Protein AF-A0A960S0L7-F1 (afdb_monomer_lite)

Secondary structure (DSSP, 8-state):
-TT----B--S-TTT-HHHHHHHHTT-TT-B--HHHHHHHHHHHHTTTEEEPP---SEEEEE------SS----SS-TTHHHHHHTT--S-SS--------EEEEE--PPEEEE----HHHHHHHHHHHHHHHHHHHHHSHHHHHHHTTT-HHHHHHHHHHTTTEEEEEEEEEEE----SS-TT---EEEEEEEEEEEE--PPSSP-SS-EEEEEEEEETT-S-TTTHHHHHHHHHHHHHHHHHH-

Structure (mmCIF, N/CA/C/O backbone):
data_AF-A0A960S0L7-F1
#
_entry.id   AF-A0A960S0L7-F1
#
loop_
_atom_site.group_PDB
_atom_site.id
_atom_site.type_symbol
_atom_site.label_atom_id
_atom_site.label_alt_id
_atom_site.label_comp_id
_atom_site.label_asym_id
_atom_site.label_entity_id
_atom_site.label_seq_id
_atom_site.pdbx_PDB_ins_code
_atom_site.Cartn_x
_atom_site.Cartn_y
_atom_site.Cartn_z
_atom_site.occupancy
_atom_site.B_iso_or_equiv
_atom_site.auth_seq_id
_atom_site.auth_comp_id
_atom_site.auth_asym_id
_atom_site.auth_atom_id
_atom_site.pdbx_PDB_model_num
ATOM 1 N N . LEU A 1 1 ? -16.637 4.343 -6.066 1.00 82.38 1 LEU A N 1
ATOM 2 C CA . LEU A 1 1 ? -16.891 5.756 -6.439 1.00 82.38 1 LEU A CA 1
ATOM 3 C C . LEU A 1 1 ? -17.068 5.804 -7.951 1.00 82.38 1 LEU A C 1
ATOM 5 O O . LEU A 1 1 ? -16.548 4.897 -8.597 1.00 82.38 1 LEU A O 1
ATOM 9 N N . PRO A 1 2 ? -17.799 6.775 -8.521 1.00 86.50 2 PRO A N 1
ATOM 10 C CA . PRO A 1 2 ? -17.769 6.956 -9.971 1.00 86.50 2 PRO A CA 1
ATOM 11 C C . PRO A 1 2 ? -16.325 7.250 -10.424 1.00 86.50 2 PRO A C 1
ATOM 13 O O . PRO A 1 2 ? -15.549 7.809 -9.650 1.00 86.50 2 PRO A O 1
ATOM 16 N N . TYR A 1 3 ? -15.977 6.860 -11.653 1.00 91.38 3 TYR A N 1
ATOM 17 C CA . TYR A 1 3 ? -14.661 7.088 -12.281 1.00 91.38 3 TYR A CA 1
ATOM 18 C C . TYR A 1 3 ? -13.462 6.321 -11.690 1.00 91.38 3 TYR A C 1
ATOM 20 O O . TYR A 1 3 ? -12.320 6.760 -11.811 1.00 91.38 3 TYR A O 1
ATOM 28 N N . GLU A 1 4 ? -13.680 5.153 -11.079 1.00 91.75 4 GLU A N 1
ATOM 29 C CA . GLU A 1 4 ? -12.564 4.250 -10.771 1.00 91.75 4 GLU A CA 1
ATOM 30 C C . GLU A 1 4 ? -11.969 3.670 -12.066 1.00 91.75 4 GLU A C 1
ATOM 32 O O . GLU A 1 4 ? -12.672 3.050 -12.862 1.00 91.75 4 GLU A O 1
ATOM 37 N N . ILE A 1 5 ? -10.665 3.874 -12.275 1.00 94.38 5 ILE A N 1
ATOM 38 C CA . ILE A 1 5 ? -9.941 3.351 -13.440 1.00 94.38 5 ILE A CA 1
ATOM 39 C C . ILE A 1 5 ? -9.595 1.871 -13.184 1.00 94.38 5 ILE A C 1
ATOM 41 O O . ILE A 1 5 ? -8.990 1.570 -12.153 1.00 94.38 5 ILE A O 1
ATOM 45 N N . PRO A 1 6 ? -9.909 0.939 -14.106 1.00 93.56 6 PRO A N 1
ATOM 46 C CA . PRO A 1 6 ? -9.676 -0.496 -13.909 1.00 93.56 6 PRO A CA 1
ATOM 47 C C . PRO A 1 6 ? -8.200 -0.921 -14.019 1.00 93.56 6 PRO A C 1
ATOM 49 O O . PRO A 1 6 ? -7.882 -2.079 -13.759 1.00 93.56 6 PRO A O 1
ATOM 52 N N . GLY A 1 7 ? -7.295 -0.009 -14.375 1.00 93.75 7 GLY A N 1
ATOM 53 C CA . GLY A 1 7 ? -5.908 -0.328 -14.711 1.00 93.75 7 GLY A CA 1
ATOM 54 C C . GLY A 1 7 ? -5.770 -0.840 -16.148 1.00 93.75 7 GLY A C 1
ATOM 55 O O . GLY A 1 7 ? -6.693 -0.713 -16.955 1.00 93.75 7 GLY A O 1
ATOM 56 N N . LYS A 1 8 ? -4.605 -1.400 -16.482 1.00 94.94 8 LYS A N 1
ATOM 57 C CA . LYS A 1 8 ? -4.306 -1.968 -17.804 1.00 94.94 8 LYS A CA 1
ATOM 58 C C . LYS A 1 8 ? -3.522 -3.262 -17.639 1.00 94.94 8 LYS A C 1
ATOM 60 O O . LYS A 1 8 ? -2.492 -3.265 -16.972 1.00 94.94 8 LYS A O 1
ATOM 65 N N . LEU A 1 9 ? -4.000 -4.340 -18.256 1.00 94.00 9 LEU A N 1
ATOM 66 C CA . LEU A 1 9 ? -3.242 -5.580 -18.405 1.00 94.00 9 LEU A CA 1
ATOM 67 C C . LEU A 1 9 ? -2.560 -5.596 -19.782 1.00 94.00 9 LEU A C 1
ATOM 69 O O . LEU A 1 9 ? -3.149 -5.102 -20.749 1.00 94.00 9 LEU A O 1
ATOM 73 N N . PRO A 1 10 ? -1.339 -6.139 -19.897 1.00 94.50 10 PRO A N 1
ATOM 74 C CA . PRO A 1 10 ? -0.714 -6.352 -21.196 1.00 94.50 10 PRO A CA 1
ATOM 75 C C . PRO A 1 10 ? -1.488 -7.373 -22.037 1.00 94.50 10 PRO A C 1
ATOM 77 O O . PRO A 1 10 ? -2.048 -8.326 -21.499 1.00 94.50 10 PRO A O 1
ATOM 80 N N . SER A 1 11 ? -1.516 -7.164 -23.353 1.00 94.56 11 SER A N 1
ATOM 81 C CA . SER A 1 11 ? -2.247 -8.014 -24.313 1.00 94.56 11 SER A CA 1
ATOM 82 C C . SER A 1 11 ? -1.333 -8.906 -25.154 1.00 94.56 11 SER A C 1
ATOM 84 O O . SER A 1 11 ? -1.810 -9.795 -25.845 1.00 94.56 11 SER A O 1
ATOM 86 N N . ASP A 1 12 ? -0.022 -8.692 -25.080 1.00 95.00 12 ASP A N 1
ATOM 87 C CA . ASP A 1 12 ? 0.999 -9.332 -25.911 1.00 95.00 12 ASP A CA 1
ATOM 88 C C . ASP A 1 12 ? 1.711 -10.506 -25.214 1.00 95.00 12 ASP A C 1
ATOM 90 O O . ASP A 1 12 ? 2.664 -11.058 -25.764 1.00 95.00 12 ASP A O 1
ATOM 94 N N . LEU A 1 13 ? 1.265 -10.899 -24.013 1.00 93.12 13 LEU A N 1
ATOM 95 C CA . LEU A 1 13 ? 1.976 -11.852 -23.146 1.00 93.12 13 LEU A CA 1
ATOM 96 C C . LEU A 1 13 ? 2.124 -13.253 -23.746 1.00 93.12 13 LEU A C 1
ATOM 98 O O . LEU A 1 13 ? 3.108 -13.926 -23.448 1.00 93.12 13 LEU A O 1
ATOM 102 N N . ASP A 1 14 ? 1.192 -13.672 -24.602 1.00 94.31 14 ASP A N 1
ATOM 103 C CA . ASP A 1 14 ? 1.234 -14.989 -25.250 1.00 94.31 14 ASP A CA 1
ATOM 104 C C . ASP A 1 14 ? 2.338 -15.073 -26.316 1.00 94.31 14 ASP A C 1
ATOM 106 O O . ASP A 1 14 ? 2.903 -16.137 -26.561 1.00 94.31 14 ASP A O 1
ATOM 110 N N . THR A 1 15 ? 2.668 -13.940 -26.941 1.00 95.06 15 THR A N 1
ATOM 111 C CA . THR A 1 15 ? 3.650 -13.850 -28.034 1.00 95.06 15 THR A CA 1
ATOM 112 C C . THR A 1 15 ? 4.995 -13.273 -27.599 1.00 95.06 15 THR A C 1
ATOM 114 O O . THR A 1 15 ? 6.008 -13.515 -28.253 1.00 95.06 15 THR A O 1
ATOM 117 N N . ASN A 1 16 ? 5.021 -12.500 -26.511 1.00 94.94 16 ASN A N 1
ATOM 118 C CA . ASN A 1 16 ? 6.187 -11.758 -26.046 1.00 94.94 16 ASN A CA 1
ATOM 119 C C . ASN A 1 16 ? 6.715 -12.338 -24.718 1.00 94.94 16 ASN A C 1
ATOM 121 O O . ASN A 1 16 ? 6.309 -11.885 -23.641 1.00 94.94 16 ASN A O 1
ATOM 125 N N . PRO A 1 17 ? 7.658 -13.300 -24.757 1.00 93.62 17 PRO A N 1
ATOM 126 C CA . PRO A 1 17 ? 8.206 -13.896 -23.539 1.00 93.62 17 PRO A CA 1
ATOM 127 C C . PRO A 1 17 ? 8.945 -12.867 -22.674 1.00 93.62 17 PRO A C 1
ATOM 129 O O . PRO A 1 17 ? 8.870 -12.920 -21.448 1.00 93.62 17 PRO A O 1
ATOM 132 N N . THR A 1 18 ? 9.606 -11.878 -23.281 1.00 94.19 18 THR A N 1
ATOM 133 C CA . THR A 1 18 ? 10.266 -10.786 -22.547 1.00 94.19 18 THR A CA 1
ATOM 134 C C . THR A 1 18 ? 9.244 -9.943 -21.782 1.00 94.19 18 THR A C 1
ATOM 136 O O . THR A 1 18 ? 9.434 -9.657 -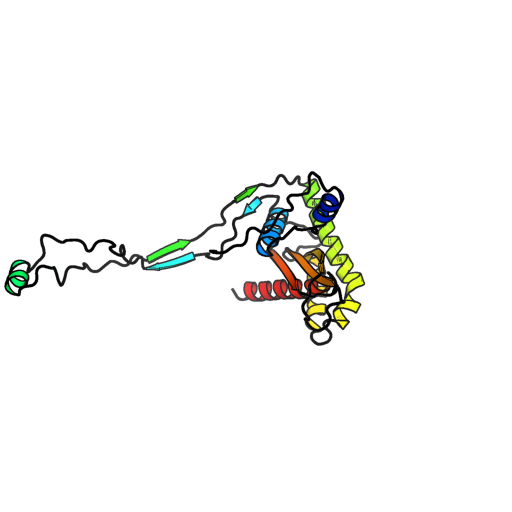20.598 1.00 94.19 18 THR A O 1
ATOM 139 N N . GLY A 1 19 ? 8.123 -9.607 -22.427 1.00 93.62 19 GLY A N 1
ATOM 140 C CA . GLY A 1 19 ? 6.993 -8.908 -21.812 1.00 93.62 19 GLY A CA 1
ATOM 141 C C . GLY A 1 19 ? 6.361 -9.703 -20.669 1.00 93.62 19 GLY A C 1
ATOM 142 O O . GLY A 1 19 ? 6.009 -9.123 -19.640 1.00 93.62 19 GLY A O 1
ATOM 143 N N . LEU A 1 20 ? 6.296 -11.032 -20.786 1.00 94.38 20 LEU A N 1
ATOM 144 C CA . LEU A 1 20 ? 5.840 -11.918 -19.712 1.00 94.38 20 LEU A CA 1
ATOM 145 C C . LEU A 1 20 ? 6.737 -11.824 -18.469 1.00 94.38 20 LEU A C 1
ATOM 147 O O . LEU A 1 20 ? 6.226 -11.623 -17.363 1.00 94.38 20 LEU A O 1
ATOM 151 N N . TYR A 1 21 ? 8.061 -11.899 -18.632 1.00 94.44 21 TYR A N 1
ATOM 152 C CA . TYR A 1 21 ? 8.994 -11.760 -17.507 1.00 94.44 21 TYR A CA 1
ATOM 153 C C . TYR A 1 21 ? 8.942 -10.365 -16.874 1.00 94.44 21 TYR A C 1
ATOM 155 O O . TYR A 1 21 ? 8.932 -10.250 -15.646 1.00 94.44 21 TYR A O 1
ATOM 163 N N . ALA A 1 22 ? 8.843 -9.310 -17.687 1.00 93.69 22 ALA A N 1
ATOM 164 C CA . ALA A 1 22 ? 8.690 -7.942 -17.194 1.00 93.69 22 ALA A CA 1
ATOM 165 C C . ALA A 1 22 ? 7.364 -7.756 -16.431 1.00 93.69 22 ALA A C 1
ATOM 167 O O . ALA A 1 22 ? 7.328 -7.158 -15.356 1.00 93.69 22 ALA A O 1
ATOM 168 N N . THR A 1 23 ? 6.273 -8.344 -16.919 1.00 94.62 23 THR A N 1
ATOM 169 C CA . THR A 1 23 ? 4.964 -8.288 -16.248 1.00 94.62 23 THR A CA 1
ATOM 170 C C . THR A 1 23 ? 4.976 -9.040 -14.918 1.00 94.62 23 THR A C 1
ATOM 172 O O . THR A 1 23 ? 4.391 -8.570 -13.941 1.00 94.62 23 THR A O 1
ATOM 175 N N . ALA A 1 24 ? 5.692 -10.167 -14.828 1.00 93.56 24 ALA A N 1
ATOM 176 C CA . ALA A 1 24 ? 5.811 -10.954 -13.597 1.00 93.56 24 ALA A CA 1
ATOM 177 C C . ALA A 1 24 ? 6.458 -10.179 -12.432 1.00 93.56 24 ALA A C 1
ATOM 179 O O . ALA A 1 24 ? 6.172 -10.464 -11.267 1.00 93.56 24 ALA A O 1
ATOM 180 N N . ILE A 1 25 ? 7.294 -9.178 -12.728 1.00 93.06 25 ILE A N 1
ATOM 181 C CA . ILE A 1 25 ? 7.890 -8.276 -11.728 1.00 93.06 25 ILE A CA 1
ATOM 182 C C . ILE A 1 25 ? 7.099 -6.972 -11.535 1.00 93.06 25 ILE A C 1
ATOM 184 O O . ILE A 1 25 ? 7.516 -6.113 -10.758 1.00 93.06 25 ILE A O 1
ATOM 188 N N . GLY A 1 26 ? 5.949 -6.828 -12.195 1.00 91.31 26 GLY A N 1
ATOM 189 C CA . GLY A 1 26 ? 5.102 -5.640 -12.116 1.00 91.31 26 GLY A CA 1
ATOM 190 C C . GLY A 1 26 ? 5.527 -4.490 -13.036 1.00 91.31 26 GLY A C 1
ATOM 191 O O . GLY A 1 26 ? 5.168 -3.348 -12.761 1.00 91.31 26 GLY A O 1
ATOM 192 N N . GLN A 1 27 ? 6.310 -4.776 -14.080 1.00 91.94 27 GLN A N 1
ATOM 193 C CA . GLN A 1 27 ? 6.672 -3.839 -15.149 1.00 91.94 27 GLN A CA 1
ATOM 194 C C . GLN A 1 27 ? 5.885 -4.163 -16.434 1.00 91.94 27 GLN A C 1
ATOM 196 O O . GLN A 1 27 ? 4.843 -4.818 -16.370 1.00 91.94 27 GLN A O 1
ATOM 201 N N . HIS A 1 28 ? 6.378 -3.717 -17.597 1.00 93.19 28 HIS A N 1
ATOM 202 C CA . HIS A 1 28 ? 5.682 -3.758 -18.892 1.00 93.19 28 HIS A CA 1
ATOM 203 C C . HIS A 1 28 ? 4.471 -2.814 -18.924 1.00 93.19 28 HIS A C 1
ATOM 205 O O . HIS A 1 28 ? 4.370 -1.892 -18.118 1.00 93.19 28 HIS A O 1
ATOM 211 N N . THR A 1 29 ? 3.522 -3.014 -19.839 1.00 92.31 29 THR A N 1
ATOM 212 C CA . THR A 1 29 ? 2.320 -2.168 -19.947 1.00 92.31 29 THR A CA 1
ATOM 213 C C . THR A 1 29 ? 1.291 -2.397 -18.826 1.00 92.31 29 THR A C 1
ATOM 215 O O . THR A 1 29 ? 0.123 -2.035 -18.990 1.00 92.31 29 THR A O 1
ATOM 218 N N . LEU A 1 30 ? 1.690 -3.037 -17.721 1.00 94.19 30 LEU A N 1
ATOM 219 C CA . LEU A 1 30 ? 0.856 -3.280 -16.552 1.00 94.19 30 LEU A CA 1
ATOM 220 C C . LEU A 1 30 ? 0.663 -1.978 -15.766 1.00 94.19 30 LEU A C 1
ATOM 222 O O . LEU A 1 30 ? 1.623 -1.370 -15.301 1.00 94.19 30 LEU A O 1
ATOM 226 N N . ILE A 1 31 ? -0.590 -1.575 -15.568 1.00 93.88 31 ILE A N 1
ATOM 227 C CA . ILE A 1 31 ? -0.951 -0.391 -14.781 1.00 93.88 31 ILE A CA 1
ATOM 228 C C . ILE A 1 31 ? -1.980 -0.801 -13.736 1.00 93.88 31 ILE A C 1
ATOM 230 O O . ILE A 1 31 ? -3.004 -1.397 -14.071 1.00 93.88 31 ILE A O 1
ATOM 234 N N . VAL A 1 32 ? -1.726 -0.441 -12.480 1.00 95.00 32 VAL A N 1
ATOM 235 C CA . VAL A 1 32 ? -2.606 -0.720 -11.337 1.00 95.00 32 VAL A CA 1
ATOM 236 C C . VAL A 1 32 ? -2.841 0.542 -10.518 1.00 95.00 32 VAL A C 1
ATOM 238 O O . VAL A 1 32 ? -1.978 1.418 -10.442 1.00 95.00 32 VAL A O 1
ATOM 241 N N . THR A 1 33 ? -4.005 0.646 -9.879 1.00 95.19 33 THR A N 1
ATOM 242 C CA . THR A 1 33 ? -4.306 1.776 -8.991 1.00 95.19 33 THR A CA 1
ATOM 243 C C . THR A 1 33 ? -3.855 1.493 -7.551 1.00 95.19 33 THR A C 1
ATOM 245 O O . THR A 1 33 ? -3.863 0.339 -7.109 1.00 95.19 33 THR A O 1
ATOM 248 N N . PRO A 1 34 ? -3.521 2.525 -6.750 1.00 95.06 34 PRO A N 1
ATOM 249 C CA . PRO A 1 34 ? -3.226 2.338 -5.327 1.00 95.06 34 PRO A CA 1
ATOM 250 C C . PRO A 1 34 ? -4.352 1.641 -4.554 1.00 95.06 34 PRO A C 1
ATOM 252 O O . PRO A 1 34 ? -4.080 0.854 -3.647 1.00 95.06 34 PRO A O 1
ATOM 255 N N . LEU A 1 35 ? -5.609 1.875 -4.949 1.00 95.38 35 LEU A N 1
ATOM 256 C CA . LEU A 1 35 ? -6.769 1.212 -4.359 1.00 95.38 35 LEU A CA 1
ATOM 257 C C . LEU A 1 35 ? -6.781 -0.292 -4.665 1.00 95.38 35 LEU A C 1
ATOM 259 O O . LEU A 1 35 ? -6.998 -1.092 -3.755 1.00 95.38 35 LEU A O 1
ATOM 263 N N . GLN A 1 36 ? -6.478 -0.695 -5.902 1.00 95.38 36 GLN A N 1
ATOM 264 C CA . GLN A 1 36 ? -6.353 -2.110 -6.274 1.00 95.38 36 GLN A CA 1
ATOM 265 C C . GLN A 1 36 ? -5.240 -2.807 -5.480 1.00 95.38 36 GLN A C 1
ATOM 267 O O . GLN A 1 36 ? -5.458 -3.896 -4.942 1.00 95.38 36 GLN A O 1
ATOM 272 N N . THR A 1 37 ? -4.084 -2.157 -5.320 1.00 95.81 37 THR A N 1
ATOM 273 C CA . THR A 1 37 ? -2.982 -2.667 -4.486 1.00 95.81 37 THR A CA 1
ATOM 274 C C . THR A 1 37 ? -3.400 -2.800 -3.018 1.00 95.81 37 THR A C 1
ATOM 276 O O . THR A 1 37 ? -3.101 -3.805 -2.370 1.00 95.81 37 THR A O 1
ATOM 279 N N . ALA A 1 38 ? -4.149 -1.833 -2.480 1.00 96.44 38 ALA A N 1
ATOM 280 C CA . ALA A 1 38 ? -4.655 -1.896 -1.109 1.00 96.44 38 ALA A CA 1
ATOM 281 C C . ALA A 1 38 ? -5.641 -3.060 -0.915 1.00 96.44 38 ALA A C 1
ATOM 283 O O . ALA A 1 38 ? -5.544 -3.797 0.071 1.00 96.44 38 ALA A O 1
ATOM 284 N N . VAL A 1 39 ? -6.549 -3.282 -1.870 1.00 96.00 39 VAL A N 1
ATOM 285 C CA . VAL A 1 39 ? -7.482 -4.422 -1.866 1.00 96.00 39 VAL A CA 1
ATOM 286 C C . VAL A 1 39 ? -6.726 -5.752 -1.955 1.00 96.00 39 VAL A C 1
ATOM 288 O O . VAL A 1 39 ? -7.048 -6.687 -1.215 1.00 96.00 39 VAL A O 1
ATOM 291 N N . GLN A 1 40 ? -5.680 -5.837 -2.784 1.00 95.25 40 GLN A N 1
ATOM 292 C CA . GLN A 1 40 ? -4.821 -7.020 -2.875 1.00 95.25 40 GLN A CA 1
ATOM 293 C C . GLN A 1 40 ? -4.152 -7.325 -1.527 1.00 95.25 40 GLN A C 1
ATOM 295 O O . GLN A 1 40 ? -4.290 -8.435 -1.010 1.00 95.25 40 GLN A O 1
ATOM 300 N N . LEU A 1 41 ? -3.483 -6.349 -0.910 1.00 96.06 41 LEU A N 1
ATOM 301 C CA . LEU A 1 41 ? -2.815 -6.529 0.386 1.00 96.06 41 LEU A CA 1
ATOM 302 C C . LEU A 1 41 ? -3.799 -6.903 1.501 1.00 96.06 41 LEU A C 1
ATOM 304 O O . LEU A 1 41 ? -3.508 -7.776 2.320 1.00 96.06 41 LEU A O 1
ATOM 308 N N . THR A 1 42 ? -4.989 -6.303 1.486 1.00 95.75 42 THR A N 1
ATOM 309 C CA . THR A 1 42 ? -6.079 -6.612 2.423 1.00 95.75 42 THR A CA 1
ATOM 310 C C . THR A 1 42 ? -6.559 -8.055 2.267 1.00 95.75 42 THR A C 1
ATOM 312 O O . THR A 1 42 ? -6.824 -8.742 3.255 1.00 95.75 42 THR A O 1
ATOM 315 N N . SER A 1 43 ? -6.630 -8.566 1.034 1.00 95.50 43 SER A N 1
ATOM 316 C CA . SER A 1 43 ? -6.984 -9.969 0.805 1.00 95.50 43 SER A CA 1
ATOM 317 C C . SER A 1 43 ? -5.940 -10.923 1.397 1.00 95.50 43 SER A C 1
ATOM 319 O O . SER A 1 43 ? -6.305 -11.932 1.999 1.00 95.50 43 SER A O 1
ATOM 321 N N . ILE A 1 44 ? -4.649 -10.574 1.336 1.00 94.69 44 ILE A N 1
ATOM 322 C CA . ILE A 1 44 ? -3.563 -11.375 1.922 1.00 94.69 44 ILE A CA 1
ATOM 323 C C . ILE A 1 44 ? -3.670 -11.391 3.454 1.00 94.69 44 ILE A C 1
ATOM 325 O O . ILE A 1 44 ? -3.620 -12.468 4.063 1.00 94.69 44 ILE A O 1
ATOM 329 N N . SER A 1 45 ? -3.871 -10.233 4.097 1.00 92.81 45 SER A N 1
ATOM 330 C CA . SER A 1 45 ? -4.016 -10.160 5.561 1.00 92.81 45 SER A CA 1
ATOM 331 C C . SER A 1 45 ? -5.232 -10.954 6.048 1.00 92.81 45 SER A C 1
ATOM 333 O O . SER A 1 45 ? -5.129 -11.736 7.000 1.00 92.81 45 SER A O 1
ATOM 335 N N . ASN A 1 46 ? -6.346 -10.863 5.318 1.00 93.62 46 ASN A N 1
ATOM 336 C CA . ASN A 1 46 ? -7.622 -11.499 5.656 1.00 93.62 46 ASN A CA 1
ATOM 337 C C . ASN A 1 46 ? -7.732 -12.972 5.223 1.00 93.62 46 ASN A C 1
ATOM 339 O O . ASN A 1 46 ? -8.821 -13.547 5.222 1.00 93.62 46 ASN A O 1
ATOM 343 N N . GLY A 1 47 ? -6.615 -13.617 4.867 1.00 92.00 47 GLY A N 1
ATOM 344 C CA . GLY A 1 47 ? -6.594 -15.050 4.549 1.00 92.00 47 GLY A CA 1
ATOM 345 C C . GLY A 1 47 ? -7.284 -15.408 3.232 1.00 92.00 47 GLY A C 1
ATOM 346 O O . GLY A 1 47 ? -7.902 -16.462 3.135 1.00 92.00 47 GLY A O 1
ATOM 347 N N . GLY A 1 48 ? -7.202 -14.521 2.243 1.00 94.38 48 GLY A N 1
ATOM 348 C CA . GLY A 1 48 ? -7.761 -14.689 0.904 1.00 94.38 48 GLY A CA 1
ATOM 349 C C . GLY A 1 48 ? -9.123 -14.023 0.696 1.00 94.38 48 GLY A C 1
ATOM 350 O O . GLY A 1 48 ? -9.584 -13.949 -0.438 1.00 94.38 48 GLY A O 1
ATOM 351 N N . HIS A 1 49 ? -9.776 -13.511 1.741 1.00 95.50 49 HIS A N 1
ATOM 352 C CA . HIS A 1 49 ? -11.078 -12.848 1.611 1.00 95.50 49 HIS A CA 1
ATOM 353 C C . HIS A 1 49 ? -10.920 -11.436 1.038 1.00 95.50 49 HIS A C 1
ATOM 355 O O . HIS A 1 49 ? -10.310 -10.563 1.662 1.00 95.50 49 HIS A O 1
ATOM 361 N N . ARG A 1 50 ? -11.484 -11.206 -0.151 1.00 95.56 50 ARG A N 1
ATOM 362 C CA . ARG A 1 50 ? -11.508 -9.902 -0.813 1.00 95.56 50 ARG A CA 1
ATOM 363 C C . ARG A 1 50 ? -12.783 -9.167 -0.420 1.00 95.56 50 ARG A C 1
ATOM 365 O O . ARG A 1 50 ? -13.881 -9.608 -0.754 1.00 95.56 50 ARG A O 1
ATOM 372 N N . TYR A 1 51 ? -12.627 -8.031 0.243 1.00 94.56 51 TYR A N 1
ATOM 373 C CA . TYR A 1 51 ? -13.734 -7.142 0.588 1.00 94.56 51 TYR A CA 1
ATOM 374 C C . TYR A 1 51 ? -13.876 -6.034 -0.446 1.00 94.56 51 TYR A C 1
ATOM 376 O O . TYR A 1 51 ? -12.889 -5.598 -1.044 1.00 94.56 51 TYR A O 1
ATOM 384 N N . LYS A 1 52 ? -15.107 -5.576 -0.647 1.00 94.12 52 LYS A N 1
ATOM 385 C CA . LYS A 1 52 ? -15.393 -4.406 -1.470 1.00 94.12 52 LYS A CA 1
ATOM 386 C C . LYS A 1 52 ? -15.076 -3.137 -0.669 1.00 94.12 52 LYS A C 1
ATOM 388 O O . LYS A 1 52 ? -15.593 -2.996 0.442 1.00 94.12 52 LYS A O 1
ATOM 393 N N . PRO A 1 53 ? -14.245 -2.220 -1.190 1.00 94.31 53 PRO A N 1
ATOM 394 C CA . PRO A 1 53 ? -13.927 -0.986 -0.486 1.00 94.31 53 PRO A CA 1
ATOM 395 C C . PRO A 1 53 ? -15.176 -0.103 -0.365 1.00 94.31 53 PRO A C 1
ATOM 397 O O . PRO A 1 53 ? -15.885 0.141 -1.342 1.00 94.31 53 PRO A O 1
ATOM 400 N N . GLN A 1 54 ? -15.440 0.379 0.847 1.00 92.88 54 GLN A N 1
ATOM 401 C CA . GLN A 1 54 ? -16.565 1.252 1.177 1.00 92.88 54 GLN A CA 1
ATOM 402 C C . GLN A 1 54 ? -16.048 2.460 1.964 1.00 92.88 54 GLN A C 1
ATOM 404 O O . GLN A 1 54 ? -15.166 2.323 2.807 1.00 92.88 54 GLN A O 1
ATOM 409 N N . ILE A 1 55 ? -16.603 3.641 1.685 1.00 92.62 55 ILE A N 1
ATOM 410 C CA . ILE A 1 55 ? -16.274 4.892 2.395 1.00 92.62 55 ILE A CA 1
ATOM 411 C C . ILE A 1 55 ? -17.359 5.227 3.427 1.00 92.62 55 ILE A C 1
ATOM 413 O O . ILE A 1 55 ? -17.076 5.763 4.494 1.00 92.62 55 ILE A O 1
ATOM 417 N N . ILE A 1 56 ? -18.612 4.891 3.113 1.00 91.62 56 ILE A N 1
ATOM 418 C CA . ILE A 1 56 ? -19.777 5.195 3.942 1.00 91.62 56 ILE A CA 1
ATOM 419 C C . ILE A 1 56 ? -19.927 4.106 5.005 1.00 91.62 56 ILE A C 1
ATOM 421 O O . ILE A 1 56 ? -20.102 2.939 4.667 1.00 91.62 56 ILE A O 1
ATOM 425 N N . SER A 1 57 ? -19.900 4.491 6.282 1.00 89.31 57 SER A N 1
ATOM 426 C CA . SER A 1 57 ? -20.177 3.589 7.411 1.00 89.31 57 SER A CA 1
ATOM 427 C C . SER A 1 57 ? -21.648 3.620 7.831 1.00 89.31 57 SER A C 1
ATOM 429 O O . SER A 1 57 ? -22.244 2.588 8.141 1.00 89.31 57 SER A O 1
ATOM 431 N N . MET A 1 58 ? -22.252 4.807 7.835 1.00 90.69 58 MET A N 1
ATOM 432 C CA . MET A 1 58 ? -23.626 5.025 8.261 1.00 90.69 58 MET A CA 1
ATOM 433 C C . MET A 1 58 ? -24.201 6.248 7.555 1.00 90.69 58 MET A C 1
ATOM 435 O O . MET A 1 58 ? -23.575 7.304 7.528 1.00 90.69 58 MET A O 1
ATOM 439 N N . ILE A 1 59 ? -25.410 6.103 7.023 1.00 88.06 59 ILE A N 1
ATOM 440 C CA . ILE A 1 59 ? -26.250 7.226 6.619 1.00 88.06 59 ILE A CA 1
ATOM 441 C C . ILE A 1 59 ? -27.243 7.428 7.754 1.00 88.06 59 ILE A C 1
ATOM 443 O O . ILE A 1 59 ? -28.031 6.530 8.050 1.00 88.06 59 ILE A O 1
ATOM 447 N N . ALA A 1 60 ? -27.160 8.577 8.411 1.00 88.50 60 ALA A N 1
ATOM 448 C CA . ALA A 1 60 ? -28.137 9.018 9.388 1.00 88.50 60 ALA A CA 1
ATOM 449 C C . ALA A 1 60 ? -28.800 10.274 8.840 1.00 88.50 60 ALA A C 1
ATOM 451 O O . ALA A 1 60 ? -28.124 11.202 8.400 1.00 88.50 60 ALA A O 1
ATOM 452 N N . GLY A 1 61 ? -30.118 10.287 8.844 1.00 82.88 61 GLY A N 1
ATOM 453 C CA . GLY A 1 61 ? -30.875 11.424 8.375 1.00 82.88 61 GLY A CA 1
ATOM 454 C C . GLY A 1 61 ? -32.335 11.260 8.709 1.00 82.88 61 GLY A C 1
ATOM 455 O O . GLY A 1 61 ? -32.752 10.326 9.393 1.00 82.88 61 GLY A O 1
ATOM 456 N N . LYS A 1 62 ? -33.119 12.186 8.198 1.00 78.50 62 LYS A N 1
ATOM 457 C CA . LYS A 1 62 ? -34.560 12.063 8.207 1.00 78.50 62 LYS A CA 1
ATOM 458 C C . LYS A 1 62 ? -34.959 11.467 6.875 1.00 78.50 62 LYS A C 1
ATOM 460 O O . LYS A 1 62 ? -34.456 11.900 5.838 1.00 78.50 62 LYS A O 1
ATOM 465 N N . LYS A 1 63 ? -35.818 10.456 6.893 1.00 65.56 63 LYS A N 1
ATOM 466 C CA . LYS A 1 63 ? -36.479 10.025 5.672 1.00 65.56 63 LYS A CA 1
ATOM 467 C C . LYS A 1 63 ? -37.391 11.185 5.289 1.00 65.56 63 LYS A C 1
ATOM 469 O O . LYS A 1 63 ? -38.452 11.351 5.885 1.00 65.56 63 LYS A O 1
ATOM 474 N N . SER A 1 64 ? -36.961 12.025 4.348 1.00 55.41 64 SER A N 1
ATOM 475 C CA . SER A 1 64 ? -37.941 12.783 3.587 1.00 55.41 64 SER A CA 1
ATOM 476 C C . SER A 1 64 ? -38.913 11.739 3.045 1.00 55.41 64 SER A C 1
ATOM 478 O O . SER A 1 64 ? -38.488 10.684 2.554 1.00 55.41 64 SER A O 1
ATOM 480 N N . GLY A 1 65 ? -40.219 11.978 3.201 1.00 55.00 65 GLY A N 1
ATOM 481 C CA . GLY A 1 65 ? -41.214 11.220 2.444 1.00 55.00 65 GLY A CA 1
ATOM 482 C C . GLY A 1 65 ? -40.789 11.159 0.971 1.00 55.00 65 GLY A C 1
ATOM 483 O O . GLY A 1 65 ? -39.952 11.976 0.569 1.00 55.00 65 GLY A O 1
ATOM 484 N N . PRO A 1 66 ? -41.288 10.185 0.185 1.00 52.41 66 PRO A N 1
ATOM 485 C CA . PRO A 1 66 ? -40.904 10.064 -1.219 1.00 52.41 66 PRO A CA 1
ATOM 486 C C . PRO A 1 66 ? -40.865 11.465 -1.827 1.00 52.41 66 PRO A C 1
ATOM 488 O O . PRO A 1 66 ? -41.836 12.211 -1.693 1.00 52.41 66 PRO A O 1
ATOM 491 N N . LEU A 1 67 ? -39.707 11.864 -2.374 1.00 48.78 67 LEU A N 1
ATOM 492 C CA . LEU A 1 67 ? -39.680 12.976 -3.313 1.00 48.78 67 LEU A CA 1
ATOM 493 C C . LEU A 1 67 ? -40.688 12.536 -4.359 1.00 48.78 67 LEU A C 1
ATOM 495 O O . LEU A 1 67 ? -40.435 11.569 -5.071 1.00 48.78 67 LEU A O 1
ATOM 499 N N . TYR A 1 68 ? -41.888 13.101 -4.283 1.00 48.44 68 TYR A N 1
ATOM 500 C CA . TYR A 1 68 ? -42.980 12.762 -5.163 1.00 48.44 68 TYR A CA 1
ATOM 501 C C . TYR A 1 68 ? -42.471 13.106 -6.565 1.00 48.44 68 TYR A C 1
ATOM 503 O O . TYR A 1 68 ? -42.473 14.270 -6.951 1.00 48.44 68 TYR A O 1
ATOM 511 N N . GLU A 1 69 ? -41.960 12.110 -7.295 1.00 46.38 69 GLU A N 1
ATOM 512 C CA . GLU A 1 69 ? -41.723 12.230 -8.738 1.00 46.38 69 GLU A CA 1
ATOM 513 C C . GLU A 1 69 ? -43.056 12.525 -9.449 1.00 46.38 69 GLU A C 1
ATOM 515 O O . GLU A 1 69 ? -43.072 13.131 -10.514 1.00 46.38 69 GLU A O 1
ATOM 520 N N . GLU A 1 70 ? -44.180 12.214 -8.794 1.00 50.56 70 GLU A N 1
ATOM 521 C CA . GLU A 1 70 ? -45.534 12.563 -9.201 1.00 50.56 70 GLU A CA 1
ATOM 522 C C . GLU A 1 70 ? -46.229 13.352 -8.088 1.00 50.56 70 GLU A C 1
ATOM 524 O O . GLU A 1 70 ? -46.464 12.820 -7.007 1.00 50.56 70 GLU A O 1
ATOM 529 N N . ILE A 1 71 ? -46.589 14.617 -8.328 1.00 54.97 71 ILE A N 1
ATOM 530 C CA . ILE A 1 71 ? -47.478 15.362 -7.422 1.00 54.97 71 ILE A CA 1
ATOM 531 C C . ILE A 1 71 ? -48.755 14.520 -7.262 1.00 54.97 71 ILE A C 1
ATOM 533 O O . ILE A 1 71 ? -49.412 14.259 -8.273 1.00 54.97 71 ILE A O 1
ATOM 537 N N . PRO A 1 72 ? -49.134 14.081 -6.045 1.00 55.34 72 PRO A N 1
ATOM 538 C CA . PRO A 1 72 ? -50.339 13.289 -5.878 1.00 55.34 72 PRO A CA 1
ATOM 539 C C . PRO A 1 72 ? -51.519 14.151 -6.321 1.00 55.34 72 PRO A C 1
ATOM 541 O O . PRO A 1 72 ? -51.807 15.190 -5.723 1.00 55.34 72 PRO A O 1
ATOM 544 N N . THR A 1 73 ? -52.194 13.738 -7.392 1.00 56.97 73 THR A N 1
ATOM 545 C CA . THR A 1 73 ? -53.439 14.357 -7.843 1.00 56.97 73 THR A CA 1
ATOM 546 C C . THR A 1 73 ? -54.525 13.993 -6.841 1.00 56.97 73 THR A C 1
ATOM 548 O O . THR A 1 73 ? -55.280 13.037 -7.000 1.00 56.97 73 THR A O 1
ATOM 551 N N . LEU A 1 74 ? -54.579 14.743 -5.742 1.00 59.28 74 LEU A N 1
ATOM 552 C CA . LEU A 1 74 ? -55.666 14.651 -4.780 1.00 59.28 74 LEU A CA 1
ATOM 553 C C . LEU A 1 74 ? -56.935 15.135 -5.479 1.00 59.28 74 LEU A C 1
ATOM 555 O O . LEU A 1 74 ? -57.203 16.327 -5.586 1.00 59.28 74 LEU A O 1
ATOM 559 N N . THR A 1 75 ? -57.711 14.187 -5.997 1.00 60.34 75 THR A N 1
ATOM 560 C CA . THR A 1 75 ? -58.959 14.451 -6.724 1.00 60.34 75 THR A CA 1
ATOM 561 C C . THR A 1 75 ? -60.057 15.003 -5.815 1.00 60.34 75 THR A C 1
ATOM 563 O O . THR A 1 75 ? -61.011 15.617 -6.306 1.00 60.34 75 THR A O 1
ATOM 566 N N . ASN A 1 76 ? -59.915 14.829 -4.497 1.00 63.62 76 ASN A N 1
ATOM 567 C CA . ASN A 1 76 ? -60.865 15.286 -3.496 1.00 63.62 76 ASN A CA 1
ATOM 568 C C . ASN A 1 76 ? -60.126 15.874 -2.281 1.00 63.62 76 ASN A C 1
ATOM 570 O O . ASN A 1 76 ? -59.442 15.150 -1.558 1.00 63.62 76 ASN A O 1
ATOM 574 N N . TYR A 1 77 ? -60.238 17.188 -2.077 1.00 69.12 77 TYR A N 1
ATOM 575 C CA . TYR A 1 77 ? -59.615 17.910 -0.966 1.00 69.12 77 TYR A CA 1
ATOM 576 C C . TYR A 1 77 ? -60.545 19.002 -0.428 1.00 69.12 77 TYR A C 1
ATOM 578 O O . TYR A 1 77 ? -61.433 19.496 -1.127 1.00 69.12 77 TYR A O 1
ATOM 586 N N . SER A 1 78 ? -60.343 19.368 0.839 1.00 62.41 78 SER A N 1
ATOM 587 C CA . SER A 1 78 ? -61.145 20.391 1.514 1.00 62.41 78 SER A CA 1
ATOM 588 C C . SER A 1 78 ? -60.931 21.745 0.830 1.00 62.41 78 SER A C 1
ATOM 590 O O . SER A 1 78 ? -59.783 22.151 0.683 1.00 62.41 78 SER A O 1
ATOM 592 N N . LEU A 1 79 ? -62.014 22.426 0.425 1.00 70.75 79 LEU A N 1
ATOM 593 C CA . LEU A 1 79 ? -62.035 23.691 -0.349 1.00 70.75 79 LEU A CA 1
ATOM 594 C C . LEU A 1 79 ? -61.896 23.573 -1.880 1.00 70.75 79 LEU A C 1
ATOM 596 O O . LEU A 1 79 ? -61.643 24.579 -2.543 1.00 70.75 79 LEU A O 1
ATOM 600 N N . LYS A 1 80 ? -62.136 22.397 -2.473 1.00 72.75 80 LYS A N 1
ATOM 601 C CA . LYS A 1 80 ? -62.135 22.226 -3.939 1.00 72.75 80 LYS A CA 1
ATOM 602 C C . LYS A 1 80 ? -63.034 23.233 -4.673 1.00 72.75 80 LYS A C 1
ATOM 604 O O . LYS A 1 80 ? -62.588 23.858 -5.628 1.00 72.75 80 LYS A O 1
ATOM 609 N N . GLU A 1 81 ? -64.266 23.432 -4.203 1.00 74.56 81 GLU A N 1
ATOM 610 C CA . GLU A 1 81 ? -65.209 24.388 -4.809 1.00 74.56 81 GLU A CA 1
ATOM 611 C C . GLU A 1 81 ? -64.738 25.842 -4.681 1.00 74.56 81 GLU A C 1
ATOM 613 O O . GLU A 1 81 ? -64.809 26.600 -5.645 1.00 74.56 81 GLU A O 1
ATOM 618 N N . GLY A 1 82 ? -64.200 26.227 -3.519 1.00 77.44 82 GLY A N 1
ATOM 619 C CA . GLY A 1 82 ? -63.682 27.580 -3.302 1.00 77.44 82 GLY A CA 1
ATOM 620 C C . GLY A 1 82 ? -62.452 27.889 -4.159 1.00 77.44 82 GLY A C 1
ATOM 621 O O . GLY A 1 82 ? -62.318 28.999 -4.676 1.00 77.44 82 GLY A O 1
ATOM 622 N N . HIS A 1 83 ? -61.572 26.905 -4.359 1.00 79.88 83 HIS A N 1
ATOM 623 C CA . HIS A 1 83 ? -60.418 27.048 -5.249 1.00 79.88 83 HIS A CA 1
ATOM 624 C C . HIS A 1 83 ? -60.860 27.148 -6.712 1.00 79.88 83 HIS A C 1
ATOM 626 O O . HIS A 1 83 ? -60.417 28.059 -7.408 1.00 79.88 83 HIS A O 1
ATOM 632 N N . TYR A 1 84 ? -61.799 26.301 -7.142 1.00 78.38 84 TYR A N 1
ATOM 633 C CA . TYR A 1 84 ? -62.345 26.333 -8.498 1.00 78.38 84 TYR A CA 1
ATOM 634 C C . TYR A 1 84 ? -62.981 27.689 -8.837 1.00 78.38 84 TYR A C 1
ATOM 636 O O . TYR A 1 84 ? -62.664 28.288 -9.861 1.00 78.38 84 TYR A O 1
ATOM 644 N N . LEU A 1 85 ? -63.806 28.235 -7.934 1.00 82.94 85 LEU A N 1
ATOM 645 C CA . LEU A 1 85 ? -64.410 29.566 -8.098 1.00 82.94 85 LEU A CA 1
ATOM 646 C C . LEU A 1 85 ? -63.373 30.697 -8.165 1.00 82.94 85 LEU A C 1
ATOM 648 O O . LEU A 1 85 ? -63.633 31.736 -8.765 1.00 82.94 85 LEU A O 1
ATOM 652 N N . SER A 1 86 ? -62.197 30.489 -7.573 1.00 80.00 86 SER A N 1
ATOM 653 C CA . SER A 1 86 ? -61.073 31.431 -7.615 1.00 80.00 86 SER A CA 1
ATOM 654 C C . SER A 1 86 ? -60.163 31.227 -8.838 1.00 80.00 86 SER A C 1
ATOM 656 O O . SER A 1 86 ? -59.142 31.903 -8.950 1.00 80.00 86 SER A O 1
ATOM 658 N N . GLY A 1 87 ? -60.501 30.300 -9.745 1.00 79.06 87 GLY A N 1
ATOM 659 C CA . GLY A 1 87 ? -59.706 29.962 -10.932 1.00 79.06 87 GLY A CA 1
ATOM 660 C C . GLY A 1 87 ? -58.493 29.066 -10.653 1.00 79.06 87 GLY A C 1
ATOM 661 O O . GLY A 1 87 ? -57.556 29.037 -11.447 1.00 79.06 87 GLY A O 1
ATOM 662 N N . LEU A 1 88 ? -58.474 28.367 -9.515 1.00 76.38 88 LEU A N 1
ATOM 663 C CA . LEU A 1 88 ? -57.385 27.486 -9.094 1.00 76.38 88 LEU A CA 1
ATOM 664 C C . LEU A 1 88 ? -57.821 26.018 -9.197 1.00 76.38 88 LEU A C 1
ATOM 666 O O . LEU A 1 88 ? -58.558 25.517 -8.350 1.00 76.38 88 LEU A O 1
ATOM 670 N N . ASP A 1 89 ? -57.302 25.309 -10.201 1.00 70.25 89 ASP A N 1
ATOM 671 C CA . ASP A 1 89 ? -57.626 23.895 -10.471 1.00 70.25 89 ASP A CA 1
ATOM 672 C C . ASP A 1 89 ? -56.725 22.888 -9.731 1.00 70.25 89 ASP A C 1
ATOM 674 O O . ASP A 1 89 ? -56.686 21.700 -10.058 1.00 70.25 89 ASP A O 1
ATOM 678 N N . PHE A 1 90 ? -55.978 23.342 -8.723 1.00 66.44 90 PHE A N 1
ATOM 679 C CA . PHE A 1 90 ? -55.058 22.498 -7.967 1.00 66.44 90 PHE A CA 1
ATOM 680 C C . PHE A 1 90 ? -55.154 22.731 -6.449 1.00 66.44 90 PHE A C 1
ATOM 682 O O . PHE A 1 90 ? -55.461 23.834 -5.980 1.00 66.44 90 PHE A O 1
ATOM 689 N N . PRO A 1 91 ? -54.877 21.694 -5.638 1.00 64.75 91 PRO A N 1
ATOM 690 C CA . PRO A 1 91 ? -54.824 21.833 -4.190 1.00 64.75 91 PRO A CA 1
ATOM 691 C C . PRO A 1 91 ? -53.597 22.647 -3.759 1.00 64.75 91 PRO A C 1
ATOM 693 O O . PRO A 1 91 ? -52.467 22.177 -3.851 1.00 64.75 91 PRO A O 1
ATOM 696 N N . LEU A 1 92 ? -53.813 23.853 -3.227 1.00 63.41 92 LEU A N 1
ATOM 697 C CA . LEU A 1 92 ? -52.744 24.687 -2.652 1.00 63.41 92 LEU A CA 1
ATOM 698 C C . LEU A 1 92 ? -52.239 24.190 -1.286 1.00 63.41 92 LEU A C 1
ATOM 700 O O . LEU A 1 92 ? -51.115 24.504 -0.903 1.00 63.41 92 LEU A O 1
ATOM 704 N N . VAL A 1 93 ? -53.042 23.420 -0.540 1.00 60.84 93 VAL A N 1
ATOM 705 C CA . VAL A 1 93 ? -52.728 22.997 0.838 1.00 60.84 93 VAL A CA 1
ATOM 706 C C . VAL A 1 93 ? -53.129 21.536 1.042 1.00 60.84 93 VAL A C 1
ATOM 708 O O . VAL A 1 93 ? -54.223 21.236 1.507 1.00 60.84 93 VAL A O 1
ATOM 711 N N . CYS A 1 94 ? -52.243 20.610 0.668 1.00 52.62 94 CYS A N 1
ATOM 712 C CA . CYS A 1 94 ? -52.523 19.172 0.746 1.00 52.62 94 CYS A CA 1
ATOM 713 C C . CYS A 1 94 ? -51.367 18.303 1.256 1.00 52.62 94 CYS A C 1
ATOM 715 O O . CYS A 1 94 ? -51.427 17.081 1.139 1.00 52.62 94 CYS A O 1
ATOM 717 N N . LEU A 1 95 ? -50.321 18.881 1.845 1.00 57.59 95 LEU A N 1
ATOM 718 C CA . LEU A 1 95 ? -49.283 18.064 2.467 1.00 57.59 95 LEU A CA 1
ATOM 719 C C . LEU A 1 95 ? -49.708 17.741 3.910 1.00 57.59 95 LEU A C 1
ATOM 721 O O . LEU A 1 95 ? -49.751 18.659 4.732 1.00 57.59 95 LEU A O 1
ATOM 725 N N . PRO A 1 96 ? -50.032 16.477 4.260 1.00 56.47 96 PRO A N 1
ATOM 726 C CA . PRO A 1 96 ? -50.093 16.100 5.668 1.00 56.47 96 PRO A CA 1
ATOM 727 C C . PRO A 1 96 ? -48.734 16.408 6.318 1.00 56.47 96 PRO A C 1
ATOM 729 O O . PRO A 1 96 ? -47.719 16.396 5.613 1.00 56.47 96 PRO A O 1
ATOM 732 N N . PRO A 1 97 ? -48.668 16.668 7.640 1.00 54.31 97 PRO A N 1
ATOM 733 C CA . PRO A 1 97 ? -47.390 16.791 8.330 1.00 54.31 97 PRO A CA 1
ATOM 734 C C . PRO A 1 97 ? -46.605 15.507 8.071 1.00 54.31 97 PRO A C 1
ATOM 736 O O . PRO A 1 97 ? -46.958 14.433 8.563 1.00 54.31 97 PRO A O 1
ATOM 739 N N . CYS A 1 98 ? -45.587 15.605 7.218 1.00 53.41 98 CYS A N 1
ATOM 740 C CA . CYS A 1 98 ? -44.778 14.466 6.839 1.00 53.41 98 CYS A CA 1
ATOM 741 C C . CYS A 1 98 ? -44.049 14.042 8.113 1.00 53.41 98 CYS A C 1
ATOM 743 O O . CYS A 1 98 ? -43.193 14.773 8.612 1.00 53.41 98 CYS A O 1
ATOM 745 N N . LYS A 1 99 ? -44.458 12.918 8.712 1.00 57.47 99 LYS A N 1
ATOM 746 C CA . LYS A 1 99 ? -43.747 12.353 9.858 1.00 57.47 99 LYS A CA 1
ATOM 747 C C . LYS A 1 99 ? -42.383 11.918 9.346 1.00 57.47 99 LYS A C 1
ATOM 749 O O . LYS A 1 99 ? -42.242 10.874 8.719 1.00 57.47 99 LYS A O 1
ATOM 754 N N . GLU A 1 100 ? -41.400 12.774 9.572 1.00 63.22 100 GLU A N 1
ATOM 755 C CA . GLU A 1 100 ? -40.011 12.514 9.244 1.00 63.22 100 GLU A CA 1
ATOM 756 C C . GLU A 1 100 ? -39.495 11.402 10.161 1.00 63.22 100 GLU A C 1
ATOM 758 O O . GLU A 1 100 ? -39.063 11.647 11.289 1.00 63.22 100 GLU A O 1
ATOM 763 N N . GLU A 1 101 ? -39.572 10.156 9.702 1.00 72.62 101 GLU A N 1
ATOM 764 C CA . GLU A 1 101 ? -38.985 9.043 10.437 1.00 72.62 101 GLU A CA 1
ATOM 765 C C . GLU A 1 101 ? -37.452 9.144 10.388 1.00 72.62 101 GLU A C 1
ATOM 767 O O . GLU A 1 101 ? -36.875 9.384 9.318 1.00 72.62 101 GLU A O 1
ATOM 772 N N . PRO A 1 102 ? -36.754 8.960 11.522 1.00 77.75 102 PRO A N 1
ATOM 773 C CA . PRO A 1 102 ? -35.301 8.907 11.520 1.00 77.75 102 PRO A CA 1
ATOM 774 C C . PRO A 1 102 ? -34.831 7.680 10.724 1.00 77.75 102 PRO A C 1
ATOM 776 O O . PRO A 1 102 ? -35.085 6.536 11.098 1.00 77.75 102 PRO A O 1
ATOM 779 N N . LEU A 1 103 ? -34.116 7.914 9.622 1.00 82.31 103 LEU A N 1
ATOM 780 C CA . LEU A 1 103 ? -33.484 6.880 8.811 1.00 82.31 103 LEU A CA 1
ATOM 781 C C . LEU A 1 103 ? -32.036 6.705 9.260 1.00 82.31 103 LEU A C 1
ATOM 783 O O . LEU A 1 103 ? -31.194 7.575 9.037 1.00 82.31 103 LEU A O 1
ATOM 787 N N . VAL A 1 104 ? -31.729 5.546 9.840 1.00 86.12 104 VAL A N 1
ATOM 788 C CA . VAL A 1 104 ? -30.353 5.138 10.141 1.00 86.12 104 VAL A CA 1
ATOM 789 C C . VAL A 1 104 ? -30.037 3.869 9.363 1.00 86.12 104 VAL A C 1
ATOM 791 O O . VAL A 1 104 ? -30.472 2.777 9.722 1.00 86.12 104 VAL A O 1
ATOM 794 N N . LYS A 1 105 ? -29.254 4.000 8.291 1.00 86.44 105 LYS A N 1
ATOM 795 C CA . LYS A 1 105 ? -28.772 2.874 7.486 1.00 86.44 105 LYS A CA 1
ATOM 796 C C . LYS A 1 105 ? -27.286 2.660 7.748 1.00 86.44 105 LYS A C 1
ATOM 798 O O . LYS A 1 105 ? -26.451 3.450 7.309 1.00 86.44 105 LYS A O 1
ATOM 803 N N . LYS A 1 106 ? -26.956 1.590 8.472 1.00 90.25 106 LYS A N 1
ATOM 804 C CA . LYS A 1 106 ? -25.570 1.147 8.689 1.00 90.25 106 LYS A CA 1
ATOM 805 C C . LYS A 1 106 ? -25.120 0.258 7.534 1.00 90.25 106 LYS A C 1
ATOM 807 O O . LYS A 1 106 ? -25.885 -0.585 7.069 1.00 90.25 106 LYS A O 1
ATOM 812 N N . TYR A 1 107 ? -23.882 0.439 7.098 1.00 91.88 107 TYR A N 1
ATOM 813 C CA . TYR A 1 107 ? -23.252 -0.369 6.061 1.00 91.88 107 TYR A CA 1
ATOM 814 C C . TYR A 1 107 ? -22.257 -1.330 6.707 1.00 91.88 107 TYR A C 1
ATOM 816 O O . TYR A 1 107 ? -21.483 -0.943 7.583 1.00 91.88 107 TYR A O 1
ATOM 824 N N . SER A 1 108 ? -22.314 -2.596 6.301 1.00 92.12 108 SER A N 1
ATOM 825 C CA . SER A 1 108 ? -21.387 -3.636 6.744 1.00 92.12 108 SER A CA 1
ATOM 826 C C . SER A 1 108 ? -20.431 -4.024 5.608 1.00 92.12 108 SER A C 1
ATOM 828 O O . SER A 1 108 ? -20.777 -3.847 4.433 1.00 92.12 108 SER A O 1
ATOM 830 N N . PRO A 1 109 ? -19.233 -4.548 5.935 1.00 93.56 109 PRO A N 1
ATOM 831 C CA . PRO A 1 109 ? -18.272 -4.982 4.930 1.00 93.56 109 PRO A CA 1
ATOM 832 C C . PRO A 1 109 ? -18.865 -6.046 4.000 1.00 93.56 109 PRO A C 1
ATOM 834 O O . PRO A 1 109 ? -19.313 -7.100 4.446 1.00 93.56 109 PRO A O 1
ATOM 837 N N . GLU A 1 110 ? -18.827 -5.781 2.696 1.00 94.19 110 GLU A N 1
ATOM 838 C CA . GLU A 1 110 ? -19.340 -6.686 1.664 1.00 94.19 110 GLU A CA 1
ATOM 839 C C . GLU A 1 110 ? -18.203 -7.574 1.132 1.00 94.19 110 GLU A C 1
ATOM 841 O O . GLU A 1 110 ? -17.144 -7.077 0.728 1.00 94.19 110 GLU A O 1
ATOM 846 N N . LEU A 1 111 ? -18.406 -8.895 1.124 1.00 94.88 111 LEU A N 1
ATOM 847 C CA . LEU A 1 111 ? -17.442 -9.843 0.565 1.00 94.88 111 LEU A CA 1
ATOM 848 C C . LEU A 1 111 ? -17.588 -9.889 -0.964 1.00 94.88 111 LEU A C 1
ATOM 850 O O . LEU A 1 111 ? -18.631 -10.261 -1.484 1.00 94.88 111 LEU A O 1
ATOM 854 N N . SER A 1 112 ? -16.521 -9.543 -1.683 1.00 92.69 112 SER A N 1
ATOM 855 C CA . SER A 1 112 ? -16.472 -9.548 -3.153 1.00 92.69 112 SER A CA 1
ATOM 856 C C . SER A 1 112 ? -15.963 -10.875 -3.728 1.00 92.69 112 SER A C 1
ATOM 858 O O . SER A 1 112 ? -16.190 -11.170 -4.900 1.00 92.69 112 SER A O 1
ATOM 860 N N . GLY A 1 113 ? -15.224 -11.666 -2.948 1.00 94.19 113 GLY A N 1
ATOM 861 C CA . GLY A 1 113 ? -14.719 -12.963 -3.394 1.00 94.19 113 GLY A CA 1
ATOM 862 C C . GLY A 1 113 ? -13.673 -13.559 -2.458 1.00 94.19 113 GLY A C 1
ATOM 863 O O . GLY A 1 113 ? -13.306 -12.961 -1.444 1.00 94.19 113 GLY A O 1
ATOM 864 N N . LYS A 1 114 ? -13.173 -14.744 -2.814 1.00 95.44 114 LYS A N 1
ATOM 865 C CA . LYS A 1 114 ? -12.143 -15.457 -2.056 1.00 95.44 114 LYS A CA 1
ATOM 866 C C . LYS A 1 114 ? -11.050 -15.969 -2.985 1.00 95.44 114 LYS A C 1
ATOM 868 O O . LYS A 1 114 ? -11.331 -16.651 -3.963 1.00 95.44 114 LYS A O 1
ATOM 873 N N . ILE A 1 115 ? -9.809 -15.644 -2.653 1.00 94.38 115 ILE A N 1
ATOM 874 C CA . ILE A 1 115 ? -8.608 -16.150 -3.310 1.00 94.38 115 ILE A CA 1
ATOM 875 C C . ILE A 1 115 ? -8.141 -17.382 -2.524 1.00 94.38 115 ILE A C 1
ATOM 877 O O . ILE A 1 115 ? -8.039 -17.303 -1.293 1.00 94.38 115 ILE A O 1
ATOM 881 N N . PRO A 1 116 ? -7.862 -18.520 -3.182 1.00 95.50 116 PRO A N 1
ATOM 882 C CA . PRO A 1 116 ? -7.297 -19.678 -2.506 1.00 95.50 116 PRO A CA 1
ATOM 883 C C . PRO A 1 116 ? -5.910 -19.321 -1.965 1.00 95.50 116 PRO A C 1
ATOM 885 O O . PRO A 1 116 ? -4.973 -19.078 -2.720 1.00 95.50 116 PRO A O 1
ATOM 888 N N . LEU A 1 117 ? -5.784 -19.272 -0.638 1.00 95.12 117 LEU A N 1
ATOM 889 C CA . LEU A 1 117 ? -4.534 -18.936 0.034 1.00 95.12 117 LEU A CA 1
ATOM 890 C C . LEU A 1 117 ? -4.255 -19.948 1.153 1.00 95.12 117 LEU A C 1
ATOM 892 O O . LEU A 1 117 ? -4.708 -19.752 2.286 1.00 95.12 117 LEU A O 1
ATOM 896 N N . PRO A 1 118 ? -3.525 -21.040 0.857 1.00 96.00 118 PRO A N 1
ATOM 897 C CA . PRO A 1 118 ? -3.168 -22.034 1.859 1.00 96.00 118 PRO A CA 1
ATOM 898 C C . PRO A 1 118 ? -2.421 -21.396 3.045 1.00 96.00 118 PRO A C 1
ATOM 900 O O . PRO A 1 118 ? -1.581 -20.513 2.830 1.00 96.00 118 PRO A O 1
ATOM 903 N N . PRO A 1 119 ? -2.648 -21.852 4.293 1.00 92.88 119 PRO A N 1
ATOM 904 C CA . PRO A 1 119 ? -2.003 -21.278 5.477 1.00 92.88 119 PRO A CA 1
ATOM 905 C C . PRO A 1 119 ? -0.471 -21.248 5.395 1.00 92.88 119 PRO A C 1
ATOM 907 O O . PRO A 1 119 ? 0.155 -20.282 5.835 1.00 92.88 119 PRO A O 1
ATOM 910 N N . THR A 1 120 ? 0.137 -22.268 4.782 1.00 95.44 120 THR A N 1
ATOM 911 C CA . THR A 1 120 ? 1.588 -22.353 4.559 1.00 95.44 120 THR A CA 1
ATOM 912 C C . THR A 1 120 ? 2.089 -21.218 3.668 1.00 95.44 120 THR A C 1
ATOM 914 O O . THR A 1 120 ? 3.041 -20.526 4.032 1.00 95.44 120 THR A O 1
ATOM 917 N N . VAL A 1 121 ? 1.401 -20.968 2.548 1.00 94.88 121 VAL A N 1
ATOM 918 C CA . VAL A 1 121 ? 1.731 -19.888 1.605 1.00 94.88 121 VAL A CA 1
ATOM 919 C C . VAL A 1 121 ? 1.520 -18.531 2.270 1.00 94.88 121 VAL A C 1
ATOM 921 O O . VAL A 1 121 ? 2.408 -17.681 2.227 1.00 94.88 121 VAL A O 1
ATOM 924 N N . LYS A 1 122 ? 0.398 -18.344 2.983 1.00 93.75 122 LYS A N 1
ATOM 925 C CA . LYS A 1 122 ? 0.128 -17.118 3.753 1.00 93.75 122 LYS A CA 1
ATOM 926 C C . LYS A 1 122 ? 1.273 -16.812 4.719 1.00 93.75 122 LYS A C 1
ATOM 928 O O . LYS A 1 122 ? 1.781 -15.694 4.744 1.00 93.75 122 LYS A O 1
ATOM 933 N N . LYS A 1 123 ? 1.702 -17.803 5.503 1.00 93.88 123 LYS A N 1
ATOM 934 C CA . LYS A 1 123 ? 2.780 -17.643 6.487 1.00 93.88 123 LYS A CA 1
ATOM 935 C C . LYS A 1 123 ? 4.102 -17.252 5.825 1.00 93.88 123 LYS A C 1
ATOM 937 O O . LYS A 1 123 ? 4.779 -16.355 6.325 1.00 93.88 123 LYS A O 1
ATOM 942 N N . GLN A 1 124 ? 4.459 -17.892 4.711 1.00 95.38 124 GLN A N 1
ATOM 943 C CA . GLN A 1 124 ? 5.678 -17.574 3.963 1.00 95.38 124 GLN A CA 1
ATOM 944 C C . GLN A 1 124 ? 5.645 -16.153 3.390 1.00 95.38 124 GLN A C 1
ATOM 946 O O . GLN A 1 124 ? 6.618 -15.415 3.550 1.00 95.38 124 GLN A O 1
ATOM 951 N N . LEU A 1 125 ? 4.519 -15.740 2.799 1.00 94.81 125 LEU A N 1
ATOM 952 C CA . LEU A 1 125 ? 4.342 -14.388 2.266 1.00 94.81 125 LEU A CA 1
ATOM 953 C C . LEU A 1 125 ? 4.483 -13.325 3.361 1.00 94.81 125 LEU A C 1
ATOM 955 O O . LEU A 1 125 ? 5.282 -12.399 3.225 1.00 94.81 125 LEU A O 1
ATOM 959 N N . LEU A 1 126 ? 3.762 -13.482 4.475 1.00 94.44 126 LEU A N 1
ATOM 960 C CA . LEU A 1 126 ? 3.786 -12.516 5.577 1.00 94.44 126 LEU A CA 1
ATOM 961 C C . LEU A 1 126 ? 5.169 -12.420 6.237 1.00 94.44 126 LEU A C 1
ATOM 963 O O . LEU A 1 126 ? 5.631 -11.322 6.556 1.00 94.44 126 LEU A O 1
ATOM 967 N N . GLU A 1 127 ? 5.870 -13.544 6.400 1.00 94.56 127 GLU A N 1
ATOM 968 C CA . GLU A 1 127 ? 7.240 -13.542 6.920 1.00 94.56 127 GLU A CA 1
ATOM 969 C C . GLU A 1 127 ? 8.229 -12.915 5.923 1.00 94.56 127 GLU A C 1
ATOM 971 O O . GLU A 1 127 ? 9.103 -12.149 6.331 1.00 94.56 127 GLU A O 1
ATOM 976 N N . GLY A 1 128 ? 8.064 -13.149 4.619 1.00 95.56 128 GLY A N 1
ATOM 977 C CA . GLY A 1 128 ? 8.836 -12.473 3.574 1.00 95.56 128 GLY A CA 1
ATOM 978 C C . GLY A 1 128 ? 8.664 -10.952 3.623 1.00 95.56 128 GLY A C 1
ATOM 979 O O . GLY A 1 128 ? 9.649 -10.216 3.716 1.00 95.56 128 GLY A O 1
ATOM 980 N N . MET A 1 129 ? 7.419 -10.476 3.673 1.00 95.38 129 MET A N 1
ATOM 981 C CA . MET A 1 129 ? 7.091 -9.049 3.807 1.00 95.38 129 MET A CA 1
ATOM 982 C C . MET A 1 129 ? 7.662 -8.436 5.092 1.00 95.38 129 MET A C 1
ATOM 984 O O . MET A 1 129 ? 8.150 -7.303 5.107 1.00 95.38 129 MET A O 1
ATOM 988 N N . ARG A 1 130 ? 7.660 -9.189 6.194 1.00 94.31 130 ARG A N 1
ATOM 989 C CA . ARG A 1 130 ? 8.276 -8.755 7.452 1.00 94.31 130 ARG A CA 1
ATOM 990 C C . ARG A 1 130 ? 9.789 -8.599 7.324 1.00 94.31 130 ARG A C 1
ATOM 992 O O . ARG A 1 130 ? 10.364 -7.649 7.859 1.00 94.31 130 ARG A O 1
ATOM 999 N N . ARG A 1 131 ? 10.453 -9.526 6.631 1.00 94.44 131 ARG A N 1
ATOM 1000 C CA . ARG A 1 131 ? 11.904 -9.477 6.399 1.00 94.44 131 ARG A CA 1
ATOM 1001 C C . ARG A 1 131 ? 12.305 -8.283 5.542 1.00 94.44 131 ARG A C 1
ATOM 1003 O O . ARG A 1 131 ? 13.337 -7.686 5.836 1.00 94.44 131 ARG A O 1
ATOM 1010 N N . VAL A 1 132 ? 11.488 -7.896 4.561 1.00 93.75 132 VAL A N 1
ATOM 1011 C CA . VAL A 1 132 ? 11.720 -6.692 3.743 1.00 93.75 132 VAL A CA 1
ATOM 1012 C C . VAL A 1 132 ? 11.817 -5.452 4.631 1.00 93.75 132 VAL A C 1
ATOM 1014 O O . VAL A 1 132 ? 12.846 -4.779 4.621 1.00 93.75 132 VAL A O 1
ATOM 1017 N N . VAL A 1 133 ? 10.807 -5.192 5.466 1.00 93.12 133 VAL A N 1
ATOM 1018 C CA . VAL A 1 133 ? 10.798 -4.012 6.350 1.00 93.12 133 VAL A CA 1
ATOM 1019 C C . VAL A 1 133 ? 11.947 -4.063 7.358 1.00 93.12 133 VAL A C 1
ATOM 1021 O O . VAL A 1 133 ? 12.660 -3.077 7.532 1.00 93.12 133 VAL A O 1
ATOM 1024 N N . LYS A 1 134 ? 12.207 -5.230 7.964 1.00 92.19 134 LYS A N 1
ATOM 1025 C CA . LYS A 1 134 ? 13.349 -5.412 8.876 1.00 92.19 134 LYS A CA 1
ATOM 1026 C C . LYS A 1 134 ? 14.693 -5.133 8.206 1.00 92.19 134 LYS A C 1
ATOM 1028 O O . LYS A 1 134 ? 15.564 -4.554 8.849 1.00 92.19 134 LYS A O 1
ATOM 1033 N N . ARG A 1 135 ? 14.882 -5.556 6.952 1.00 92.50 135 ARG A N 1
ATOM 1034 C CA . ARG A 1 135 ? 16.113 -5.302 6.193 1.00 92.50 135 ARG A CA 1
ATOM 1035 C C . ARG A 1 135 ? 16.288 -3.809 5.941 1.00 92.50 135 ARG A C 1
ATOM 1037 O O . ARG A 1 135 ? 17.361 -3.281 6.213 1.00 92.50 135 ARG A O 1
ATOM 1044 N N . GLN A 1 136 ? 15.229 -3.125 5.510 1.00 91.00 136 GLN A N 1
ATOM 1045 C CA . GLN A 1 136 ? 15.278 -1.680 5.274 1.00 91.00 136 GLN A CA 1
ATOM 1046 C C . GLN A 1 136 ? 15.497 -0.891 6.566 1.00 91.00 136 GLN A C 1
ATOM 1048 O O . GLN A 1 136 ? 16.261 0.067 6.573 1.00 91.00 136 GLN A O 1
ATOM 1053 N N . ALA A 1 137 ? 14.943 -1.347 7.687 1.00 88.94 137 ALA A N 1
ATOM 1054 C CA . ALA A 1 137 ? 15.214 -0.755 8.993 1.00 88.94 137 ALA A CA 1
ATOM 1055 C C . ALA A 1 137 ? 16.639 -1.018 9.515 1.00 88.94 137 ALA A C 1
ATOM 1057 O O . ALA A 1 137 ? 17.054 -0.365 10.463 1.00 88.94 137 ALA A O 1
ATOM 1058 N N . LYS A 1 138 ? 17.389 -1.978 8.960 1.00 89.25 138 LYS A N 1
ATOM 1059 C CA . LYS A 1 138 ? 18.799 -2.203 9.321 1.00 89.25 138 LYS A CA 1
ATOM 1060 C C . LYS A 1 138 ? 19.748 -1.424 8.416 1.00 89.25 138 LYS A C 1
ATOM 1062 O O . LYS A 1 138 ? 20.638 -0.751 8.913 1.00 89.25 138 LYS A O 1
ATOM 1067 N N . ASN A 1 139 ? 19.535 -1.504 7.105 1.00 87.19 139 ASN A N 1
ATOM 1068 C CA . ASN A 1 139 ? 20.500 -1.011 6.120 1.00 87.19 139 ASN A CA 1
ATOM 1069 C C . ASN A 1 139 ? 20.118 0.364 5.550 1.00 87.19 139 ASN A C 1
ATOM 1071 O O . ASN A 1 139 ? 20.975 1.092 5.066 1.00 87.19 139 ASN A O 1
ATOM 1075 N N . GLY A 1 140 ? 18.832 0.717 5.582 1.00 84.62 140 GLY A N 1
ATOM 1076 C CA . GLY A 1 140 ? 18.295 1.896 4.904 1.00 84.62 140 GLY A CA 1
ATOM 1077 C C . GLY A 1 140 ? 18.257 3.168 5.747 1.00 84.62 140 GLY A C 1
ATOM 1078 O O . GLY A 1 140 ? 18.058 4.234 5.176 1.00 84.62 140 GLY A O 1
ATOM 1079 N N . ILE A 1 141 ? 18.453 3.092 7.072 1.00 88.00 141 ILE A N 1
ATOM 1080 C CA . ILE A 1 141 ? 18.293 4.250 7.972 1.00 88.00 141 ILE A CA 1
ATOM 1081 C C . ILE A 1 141 ? 19.205 5.406 7.563 1.00 88.00 141 ILE A C 1
ATOM 1083 O O . ILE A 1 141 ? 18.731 6.526 7.457 1.00 88.00 141 ILE A O 1
ATOM 1087 N N . PHE A 1 142 ? 20.485 5.146 7.285 1.00 87.75 142 PHE A N 1
ATOM 1088 C CA . PHE A 1 142 ? 21.433 6.210 6.945 1.00 87.75 142 PHE A CA 1
ATOM 1089 C C . PHE A 1 142 ? 21.015 6.992 5.689 1.00 87.75 142 PHE A C 1
ATOM 1091 O O . PHE A 1 142 ? 20.981 8.220 5.698 1.00 87.75 142 PHE A O 1
ATOM 1098 N N . SER A 1 143 ? 20.633 6.276 4.625 1.00 88.50 143 SER A N 1
ATOM 1099 C CA . SER A 1 143 ? 20.122 6.881 3.389 1.00 88.50 143 SER A CA 1
ATOM 1100 C C . SER A 1 143 ? 18.829 7.662 3.642 1.00 88.50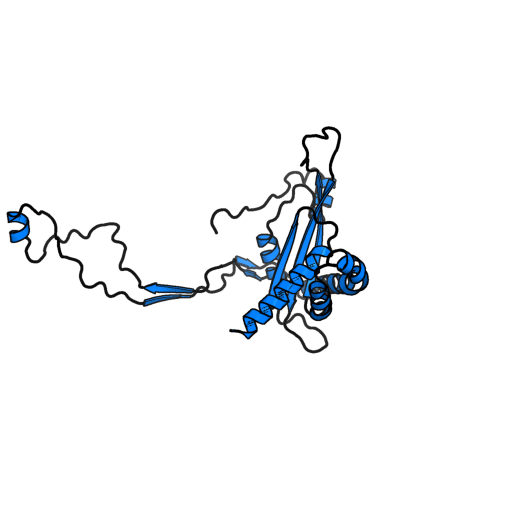 143 SER A C 1
ATOM 1102 O O . SER A 1 143 ? 18.715 8.807 3.211 1.00 88.50 143 SER A O 1
ATOM 1104 N N . LEU A 1 144 ? 17.893 7.093 4.407 1.00 89.31 144 LEU A N 1
ATOM 1105 C CA . LEU A 1 144 ? 16.622 7.743 4.724 1.00 89.31 144 LEU A CA 1
ATOM 1106 C C . LEU A 1 144 ? 16.802 9.003 5.577 1.00 89.31 144 LEU A C 1
ATOM 1108 O O . LEU A 1 144 ? 16.131 9.996 5.320 1.00 89.31 144 LEU A O 1
ATOM 1112 N N . SER A 1 145 ? 17.729 9.004 6.536 1.00 88.81 145 SER A N 1
ATOM 1113 C CA . SER A 1 145 ? 18.046 10.185 7.347 1.00 88.81 145 SER A CA 1
ATOM 1114 C C . SER A 1 145 ? 18.629 11.328 6.518 1.00 88.81 145 SER A C 1
ATOM 1116 O O . SER A 1 145 ? 18.448 12.488 6.874 1.00 88.81 145 SER A O 1
ATOM 1118 N N . ARG A 1 146 ? 19.317 11.023 5.409 1.00 89.19 146 ARG A N 1
ATOM 1119 C CA . ARG A 1 146 ? 19.806 12.046 4.475 1.00 89.19 146 ARG A CA 1
ATOM 1120 C C . ARG A 1 146 ? 18.667 12.649 3.653 1.00 89.19 146 ARG A C 1
ATOM 1122 O O . ARG A 1 146 ? 18.667 13.854 3.441 1.00 89.19 146 ARG A O 1
ATOM 1129 N N . ILE A 1 147 ? 17.722 11.819 3.210 1.00 88.12 147 ILE A N 1
ATOM 1130 C CA . ILE A 1 147 ? 16.557 12.247 2.418 1.00 88.12 147 ILE A CA 1
ATOM 1131 C C . ILE A 1 147 ? 15.591 13.067 3.281 1.00 88.12 147 ILE A C 1
ATOM 1133 O O . ILE A 1 147 ? 15.154 14.137 2.879 1.00 88.12 147 ILE A O 1
ATOM 1137 N N . TYR A 1 148 ? 15.313 12.607 4.501 1.00 90.00 148 TYR A N 1
ATOM 1138 C CA . TYR A 1 148 ? 14.410 13.258 5.453 1.00 90.00 148 TYR A CA 1
ATOM 1139 C C . TYR A 1 148 ? 15.156 14.092 6.501 1.00 90.00 148 TYR A C 1
ATOM 1141 O O . TYR A 1 148 ? 14.759 14.119 7.667 1.00 90.00 148 TYR A O 1
ATOM 1149 N N . LYS A 1 149 ? 16.240 14.775 6.107 1.00 91.31 149 LYS A N 1
ATOM 1150 C CA . LYS A 1 149 ? 17.077 15.569 7.026 1.00 91.31 149 LYS A CA 1
ATOM 1151 C C . LYS A 1 149 ? 16.266 16.614 7.799 1.00 91.31 149 LYS A C 1
ATOM 1153 O O . LYS A 1 149 ? 16.479 16.781 8.997 1.00 91.31 149 LYS A O 1
ATOM 1158 N N . ASP A 1 150 ? 15.311 17.253 7.129 1.00 93.31 150 ASP A N 1
ATOM 1159 C CA . ASP A 1 150 ? 14.458 18.294 7.715 1.00 93.31 150 ASP A CA 1
ATOM 1160 C C . ASP A 1 150 ? 13.331 17.721 8.594 1.00 93.31 150 ASP A C 1
ATOM 1162 O O . ASP A 1 150 ? 12.675 18.450 9.336 1.00 93.31 150 ASP A O 1
ATOM 1166 N N . TYR A 1 151 ? 13.127 16.398 8.561 1.00 92.25 151 TYR A N 1
ATOM 1167 C CA . TYR A 1 151 ? 12.070 15.705 9.296 1.00 92.25 151 TYR A CA 1
ATOM 1168 C C . TYR A 1 151 ? 12.585 14.449 10.027 1.00 92.25 151 TYR A C 1
ATOM 1170 O O . TYR A 1 151 ? 12.128 13.332 9.755 1.00 92.25 151 TYR A O 1
ATOM 1178 N N . PRO A 1 152 ? 13.485 14.594 11.021 1.00 89.69 152 PRO A N 1
ATOM 1179 C CA . PRO A 1 152 ? 14.069 13.456 11.740 1.00 89.69 152 PRO A CA 1
ATOM 1180 C C . PRO A 1 152 ? 13.024 12.594 12.470 1.00 89.69 152 PRO A C 1
ATOM 1182 O O . PRO A 1 152 ? 13.232 11.394 12.657 1.00 89.69 152 PRO A O 1
ATOM 1185 N N . GLY A 1 153 ? 11.870 13.180 12.818 1.00 90.56 153 GLY A N 1
ATOM 1186 C CA . GLY A 1 153 ? 10.743 12.475 13.435 1.00 90.56 153 GLY A CA 1
ATOM 1187 C C . GLY A 1 153 ? 10.187 11.320 12.589 1.00 90.56 153 GLY A C 1
ATOM 1188 O O . GLY A 1 153 ? 9.731 10.320 13.139 1.00 90.56 153 GLY A O 1
ATOM 1189 N N . LEU A 1 154 ? 10.278 11.390 11.253 1.00 90.31 154 LEU A N 1
ATOM 1190 C CA . LEU A 1 154 ? 9.846 10.280 10.391 1.00 90.31 154 LEU A CA 1
ATOM 1191 C C . LEU A 1 154 ? 10.713 9.034 10.606 1.00 90.31 154 LEU A C 1
ATOM 1193 O O . LEU A 1 154 ? 10.216 7.906 10.576 1.00 90.31 154 LEU A O 1
ATOM 1197 N N . ILE A 1 155 ? 12.012 9.234 10.830 1.00 92.00 155 ILE A N 1
ATOM 1198 C CA . ILE A 1 155 ? 12.961 8.139 11.021 1.00 92.00 155 ILE A CA 1
ATOM 1199 C C . ILE A 1 155 ? 12.797 7.519 12.405 1.00 92.00 155 ILE A C 1
ATOM 1201 O O . ILE A 1 155 ? 12.798 6.290 12.510 1.00 92.00 155 ILE A O 1
ATOM 1205 N N . SER A 1 156 ? 12.599 8.328 13.452 1.00 91.12 156 SER A N 1
ATOM 1206 C CA . SER A 1 156 ? 12.304 7.796 14.790 1.00 91.12 156 SER A CA 1
ATOM 1207 C C . SER A 1 156 ? 11.033 6.950 14.777 1.00 91.12 156 SER A C 1
ATOM 1209 O O . SER A 1 156 ? 11.041 5.814 15.250 1.00 91.12 156 SER A O 1
ATOM 1211 N N . ASP A 1 157 ? 9.980 7.441 14.121 1.00 92.81 157 ASP A N 1
ATOM 1212 C CA . ASP A 1 157 ? 8.706 6.729 14.020 1.00 92.81 157 ASP A CA 1
ATOM 1213 C C . ASP A 1 157 ? 8.864 5.398 13.284 1.00 92.81 157 ASP A C 1
ATOM 1215 O O . ASP A 1 157 ? 8.310 4.372 13.696 1.00 92.81 157 ASP A O 1
ATOM 1219 N N . PHE A 1 158 ? 9.663 5.390 12.215 1.00 92.94 158 PHE A N 1
ATOM 1220 C CA . PHE A 1 158 ? 9.987 4.168 11.492 1.00 92.94 158 PHE A CA 1
ATOM 1221 C C . PHE A 1 158 ? 10.724 3.156 12.371 1.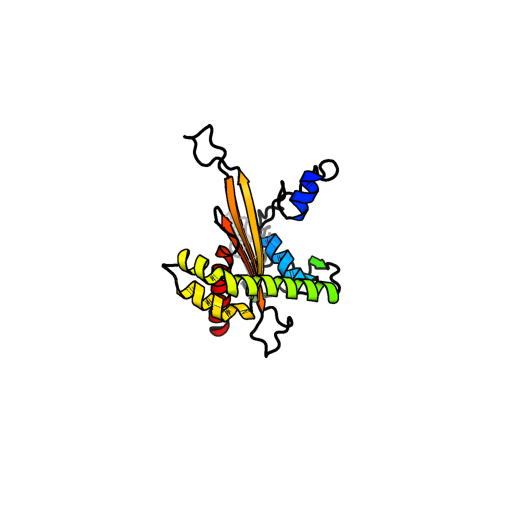00 92.94 158 PHE A C 1
ATOM 1223 O O . PHE A 1 158 ? 10.376 1.971 12.379 1.00 92.94 158 PHE A O 1
ATOM 1230 N N . VAL A 1 159 ? 11.707 3.603 13.151 1.00 90.88 159 VAL A N 1
ATOM 1231 C CA . VAL A 1 159 ? 12.469 2.740 14.062 1.00 90.88 159 VAL A CA 1
ATOM 1232 C C . VAL A 1 159 ? 11.573 2.126 15.140 1.00 90.88 159 VAL A C 1
ATOM 1234 O O . VAL A 1 159 ? 11.736 0.936 15.441 1.00 90.88 159 VAL A O 1
ATOM 1237 N N . ASP A 1 160 ? 10.609 2.882 15.660 1.00 90.81 160 ASP A N 1
ATOM 1238 C CA . ASP A 1 160 ? 9.665 2.424 16.683 1.00 90.81 160 ASP A CA 1
ATOM 1239 C C . ASP A 1 160 ? 8.693 1.367 16.139 1.00 90.81 160 ASP A C 1
ATOM 1241 O O . ASP A 1 160 ? 8.419 0.339 16.775 1.00 90.81 160 ASP A O 1
ATOM 1245 N N . LEU A 1 161 ? 8.188 1.584 14.923 1.00 89.88 161 LEU A N 1
ATOM 1246 C CA . LEU A 1 161 ? 7.146 0.757 14.314 1.00 89.88 161 LEU A CA 1
ATOM 1247 C C . LEU A 1 161 ? 7.672 -0.356 13.398 1.00 89.88 161 LEU A C 1
ATOM 1249 O O . LEU A 1 161 ? 6.889 -1.220 12.995 1.00 89.88 161 LEU A O 1
ATOM 1253 N N . LYS A 1 162 ? 8.987 -0.445 13.146 1.00 87.50 162 LYS A N 1
ATOM 1254 C CA . LYS A 1 162 ? 9.611 -1.470 12.274 1.00 87.50 162 LYS A CA 1
ATOM 1255 C C . LYS A 1 162 ? 9.261 -2.920 12.613 1.00 87.50 162 LYS A C 1
ATOM 1257 O O . LYS A 1 162 ? 9.426 -3.814 11.790 1.00 87.50 162 LYS A O 1
ATOM 1262 N N . THR A 1 163 ? 8.855 -3.188 13.855 1.00 89.12 163 THR A N 1
ATOM 1263 C CA . THR A 1 163 ? 8.482 -4.537 14.311 1.00 89.12 163 THR A CA 1
ATOM 1264 C C . THR A 1 163 ? 7.015 -4.875 14.070 1.00 89.12 163 THR A C 1
ATOM 1266 O O . THR A 1 163 ? 6.673 -6.055 14.103 1.00 89.12 163 THR A O 1
ATOM 1269 N N . GLN A 1 164 ? 6.184 -3.860 13.831 1.00 91.38 164 GLN A N 1
ATOM 1270 C CA . GLN A 1 164 ? 4.724 -3.934 13.731 1.00 91.38 164 GLN A CA 1
ATOM 1271 C C . GLN A 1 164 ? 4.217 -3.682 12.306 1.00 91.38 164 GLN A C 1
ATOM 1273 O O . GLN A 1 164 ? 3.044 -3.909 12.026 1.00 91.38 164 GLN A O 1
ATOM 1278 N N . LEU A 1 165 ? 5.097 -3.231 11.412 1.00 92.69 165 LEU A N 1
ATOM 1279 C CA . LEU A 1 165 ? 4.826 -3.025 9.999 1.00 92.69 165 LEU A CA 1
ATOM 1280 C C . LEU A 1 165 ? 5.481 -4.138 9.178 1.00 92.69 165 LEU A C 1
ATOM 1282 O O . LEU A 1 165 ? 6.670 -4.428 9.329 1.00 92.69 165 LEU A O 1
ATOM 1286 N N . ILE A 1 166 ? 4.712 -4.743 8.283 1.00 95.31 166 ILE A N 1
ATOM 1287 C CA . ILE A 1 166 ? 5.230 -5.614 7.224 1.00 95.31 166 ILE A CA 1
ATOM 1288 C C . ILE A 1 166 ? 4.875 -4.995 5.884 1.00 95.31 166 ILE A C 1
ATOM 1290 O O . ILE A 1 166 ? 3.906 -4.249 5.798 1.00 95.31 166 ILE A O 1
ATOM 1294 N N . GLY A 1 167 ? 5.618 -5.300 4.831 1.00 95.25 167 GLY A N 1
ATOM 1295 C CA . GLY A 1 167 ? 5.305 -4.720 3.537 1.00 95.25 167 GLY A CA 1
ATOM 1296 C C . GLY A 1 167 ? 6.226 -5.166 2.425 1.00 95.25 167 GLY A C 1
ATOM 1297 O O . GLY A 1 167 ? 7.142 -5.965 2.624 1.00 95.25 167 GLY A O 1
ATOM 1298 N N . LYS A 1 168 ? 5.984 -4.612 1.245 1.00 95.38 168 LYS A N 1
ATOM 1299 C CA . LYS A 1 168 ? 6.826 -4.784 0.071 1.00 95.38 168 LYS A CA 1
ATOM 1300 C C . LYS A 1 168 ? 7.088 -3.425 -0.565 1.00 95.38 168 LYS A C 1
ATOM 1302 O O . LYS A 1 168 ? 6.185 -2.605 -0.696 1.00 95.38 168 LYS A O 1
ATOM 1307 N N . THR A 1 169 ? 8.339 -3.214 -0.952 1.00 94.19 169 THR A N 1
ATOM 1308 C CA . THR A 1 169 ? 8.769 -2.072 -1.760 1.00 94.19 169 THR A CA 1
ATOM 1309 C C . THR A 1 169 ? 8.725 -2.448 -3.237 1.00 94.19 169 THR A C 1
ATOM 1311 O O . THR A 1 169 ? 9.016 -3.601 -3.583 1.00 94.19 169 THR A O 1
ATOM 1314 N N . SER A 1 170 ? 8.424 -1.492 -4.102 1.00 89.94 170 SER A N 1
ATOM 1315 C CA . SER A 1 170 ? 8.598 -1.623 -5.547 1.00 89.94 170 SER A CA 1
ATOM 1316 C C . SER A 1 170 ? 9.175 -0.336 -6.123 1.00 89.94 170 SER A C 1
ATOM 1318 O O . SER A 1 170 ? 8.952 0.747 -5.577 1.00 89.94 170 SER A O 1
ATOM 1320 N N . THR A 1 171 ? 9.909 -0.485 -7.216 1.00 91.56 171 THR A N 1
ATOM 1321 C CA . THR A 1 171 ? 10.426 0.609 -8.031 1.00 91.56 171 THR A CA 1
ATOM 1322 C C . THR A 1 171 ? 10.065 0.279 -9.472 1.00 91.56 171 THR A C 1
ATOM 1324 O O . THR A 1 171 ? 10.383 -0.811 -9.946 1.00 91.56 171 THR A O 1
ATOM 1327 N N . SER A 1 172 ? 9.361 1.187 -10.140 1.00 89.44 172 SER A N 1
ATOM 1328 C CA . SER A 1 172 ? 9.034 1.082 -11.562 1.00 89.44 172 SER A CA 1
ATOM 1329 C C . SER A 1 172 ? 9.782 2.158 -12.328 1.00 89.44 172 SER A C 1
ATOM 1331 O O . SER A 1 172 ? 9.794 3.309 -11.898 1.00 89.44 172 SER A O 1
ATOM 1333 N N . GLU A 1 173 ? 10.372 1.789 -13.453 1.00 89.31 173 GLU A N 1
ATOM 1334 C CA . GLU A 1 173 ? 11.074 2.705 -14.346 1.00 89.31 173 GLU A CA 1
ATOM 1335 C C . GLU A 1 173 ? 10.150 3.081 -15.503 1.00 89.31 173 GLU A C 1
ATOM 1337 O O . GLU A 1 173 ? 9.442 2.230 -16.045 1.00 89.31 173 GLU A O 1
ATOM 1342 N N . VAL A 1 174 ? 10.127 4.361 -15.856 1.00 88.25 174 VAL A N 1
ATOM 1343 C CA . VAL A 1 174 ? 9.333 4.890 -16.958 1.00 88.25 174 VAL A CA 1
ATOM 1344 C C . VAL A 1 174 ? 10.166 5.883 -17.751 1.00 88.25 174 VAL A C 1
ATOM 1346 O O . VAL A 1 174 ? 10.838 6.751 -17.194 1.00 88.25 174 VAL A O 1
ATOM 1349 N N . VAL A 1 175 ? 10.112 5.748 -19.069 1.00 86.69 175 VAL A N 1
ATOM 1350 C CA . VAL A 1 175 ? 10.642 6.756 -19.979 1.00 86.69 175 VAL A CA 1
ATOM 1351 C C . VAL A 1 175 ? 9.536 7.780 -20.203 1.00 86.69 175 VAL A C 1
ATOM 1353 O O . VAL A 1 175 ? 8.538 7.483 -20.858 1.00 86.69 175 VAL A O 1
ATOM 1356 N N . GLU A 1 176 ? 9.692 8.971 -19.632 1.00 83.88 176 GLU A N 1
ATOM 1357 C CA . GLU A 1 176 ? 8.787 10.103 -19.855 1.00 83.88 176 GLU A CA 1
ATOM 1358 C C . GLU A 1 176 ? 9.600 11.283 -20.387 1.00 83.88 176 GLU A C 1
ATOM 1360 O O . GLU A 1 176 ? 10.729 11.510 -19.966 1.00 83.88 176 GLU A O 1
ATOM 1365 N N . ARG A 1 177 ? 9.020 12.065 -21.299 1.00 81.50 177 ARG A N 1
ATOM 1366 C CA . ARG A 1 177 ? 9.565 13.371 -21.681 1.00 81.50 177 ARG A CA 1
ATOM 1367 C C . ARG A 1 177 ? 8.761 14.448 -20.976 1.00 81.50 177 ARG A C 1
ATOM 1369 O O . ARG A 1 177 ? 7.607 14.673 -21.328 1.00 81.50 177 ARG A O 1
ATOM 1376 N N . LEU A 1 178 ? 9.362 15.053 -19.955 1.00 80.69 178 LEU A N 1
ATOM 1377 C CA . LEU A 1 178 ? 8.773 16.181 -19.228 1.00 80.69 178 LEU A CA 1
ATOM 1378 C C . LEU A 1 178 ? 9.228 17.519 -19.815 1.00 80.69 178 LEU A C 1
ATOM 1380 O O . LEU A 1 178 ? 8.434 18.452 -19.882 1.00 80.69 178 LEU A O 1
ATOM 1384 N N . ASP A 1 179 ? 10.472 17.572 -20.294 1.00 76.62 179 ASP A N 1
ATOM 1385 C CA . ASP A 1 179 ? 11.075 18.768 -20.872 1.00 76.62 179 ASP A CA 1
ATOM 1386 C C . ASP A 1 179 ? 10.970 18.746 -22.401 1.00 76.62 179 ASP A C 1
ATOM 1388 O O . ASP A 1 179 ? 11.275 17.742 -23.052 1.00 76.62 179 ASP A O 1
ATOM 1392 N N . LEU A 1 180 ? 10.555 19.873 -22.982 1.00 79.38 180 LEU A N 1
ATOM 1393 C CA . LEU A 1 180 ? 10.487 20.064 -24.436 1.00 79.38 180 LEU A CA 1
ATOM 1394 C C . LEU A 1 180 ? 11.842 20.479 -25.034 1.00 79.38 180 LEU A C 1
ATOM 1396 O O . LEU A 1 180 ? 12.074 20.275 -26.223 1.00 79.38 180 LEU A O 1
ATOM 1400 N N . ASP A 1 181 ? 12.740 21.019 -24.208 1.00 80.19 181 ASP A N 1
ATOM 1401 C CA . ASP A 1 181 ? 13.969 21.691 -24.653 1.00 80.19 181 ASP A CA 1
ATOM 1402 C C . ASP A 1 181 ? 15.097 20.726 -25.043 1.00 80.19 181 ASP A C 1
ATOM 1404 O O . ASP A 1 181 ? 16.100 21.133 -25.628 1.00 80.19 181 ASP A O 1
ATOM 1408 N N . LYS A 1 182 ? 14.949 19.437 -24.723 1.00 78.31 182 LYS A N 1
ATOM 1409 C CA . LYS A 1 182 ? 15.981 18.416 -24.932 1.00 78.31 182 LYS A CA 1
ATOM 1410 C C . LYS A 1 182 ? 15.454 17.247 -25.768 1.00 78.31 182 LYS A C 1
ATOM 1412 O O . LYS A 1 182 ? 15.203 16.165 -25.234 1.00 78.31 182 LYS A O 1
ATOM 1417 N N . PRO A 1 183 ? 15.281 17.443 -27.087 1.00 73.00 183 PRO A N 1
ATOM 1418 C CA . PRO A 1 183 ? 14.650 16.457 -27.964 1.00 73.00 183 PRO A CA 1
ATOM 1419 C C . PRO A 1 183 ? 15.437 15.144 -28.090 1.00 73.00 183 PRO A C 1
ATOM 1421 O O . PRO A 1 183 ? 14.832 14.111 -28.387 1.00 73.00 183 PRO A O 1
ATOM 1424 N N . ASP A 1 184 ? 16.745 15.166 -27.823 1.00 79.44 184 ASP A N 1
ATOM 1425 C CA . ASP A 1 184 ? 17.626 13.997 -27.923 1.00 79.44 184 ASP A CA 1
ATOM 1426 C C . ASP A 1 184 ? 17.779 13.230 -26.599 1.00 79.44 184 ASP A C 1
ATOM 1428 O O . ASP A 1 184 ? 18.280 12.104 -26.592 1.00 79.44 184 ASP A O 1
ATOM 1432 N N . GLU A 1 185 ? 17.321 13.786 -25.470 1.00 81.31 185 GLU A N 1
ATOM 1433 C CA . GLU A 1 185 ? 17.329 13.053 -24.205 1.00 81.31 185 GLU A CA 1
ATOM 1434 C C . GLU A 1 185 ? 16.167 12.040 -24.161 1.00 81.31 185 GLU A C 1
ATOM 1436 O O . GLU A 1 185 ? 15.046 12.267 -24.640 1.00 81.31 185 GLU A O 1
ATOM 1441 N N . ILE A 1 186 ? 16.456 10.876 -23.576 1.00 81.00 186 ILE A N 1
ATOM 1442 C CA . ILE A 1 186 ? 15.480 9.836 -23.243 1.00 81.00 186 ILE A CA 1
ATOM 1443 C C . ILE A 1 186 ? 15.476 9.752 -21.713 1.00 81.00 186 ILE A C 1
ATOM 1445 O O . ILE A 1 186 ? 16.220 8.947 -21.146 1.00 81.00 186 ILE A O 1
ATOM 1449 N N . PRO A 1 187 ? 14.728 10.633 -21.022 1.00 84.62 187 PRO A N 1
ATOM 1450 C CA . PRO A 1 187 ? 14.792 10.708 -19.574 1.00 84.62 187 PRO A CA 1
ATOM 1451 C C . PRO A 1 187 ? 14.183 9.443 -18.977 1.00 84.62 187 PRO A C 1
ATOM 1453 O O . PRO A 1 187 ? 13.049 9.073 -19.292 1.00 84.62 187 PRO A O 1
ATOM 1456 N N . LEU A 1 188 ? 14.943 8.784 -18.105 1.00 87.69 188 LEU A N 1
ATOM 1457 C CA . LEU A 1 188 ? 14.460 7.650 -17.332 1.00 87.69 188 LEU A CA 1
ATOM 1458 C C . LEU A 1 188 ? 14.097 8.127 -15.931 1.00 87.69 188 LEU A C 1
ATOM 1460 O O . LEU A 1 188 ? 14.954 8.587 -15.175 1.00 87.69 188 LEU A O 1
ATOM 1464 N N . TYR A 1 189 ? 12.827 7.988 -15.582 1.00 90.06 189 TYR A N 1
ATOM 1465 C CA . TYR A 1 189 ? 12.319 8.308 -14.261 1.00 90.06 189 TYR A CA 1
ATOM 1466 C C . TYR A 1 189 ? 11.911 7.053 -13.514 1.00 90.06 189 TYR A C 1
ATOM 1468 O O . TYR A 1 189 ? 11.472 6.061 -14.089 1.00 90.06 189 TYR A O 1
ATOM 1476 N N . THR A 1 190 ? 11.986 7.130 -12.196 1.00 91.44 190 THR A N 1
ATOM 1477 C CA . THR A 1 190 ? 11.545 6.070 -11.299 1.00 91.44 190 THR A CA 1
ATOM 1478 C C . THR A 1 190 ? 10.290 6.494 -10.554 1.00 91.44 190 THR A C 1
ATOM 1480 O O . THR A 1 190 ? 10.086 7.659 -10.212 1.00 91.44 190 THR A O 1
ATOM 1483 N N . HIS A 1 191 ? 9.398 5.547 -10.298 1.00 92.69 191 HIS A N 1
ATOM 1484 C CA . HIS A 1 191 ? 8.306 5.721 -9.355 1.00 92.69 191 HIS A CA 1
ATOM 1485 C C . HIS A 1 191 ? 8.427 4.693 -8.245 1.00 92.69 191 HIS A C 1
ATOM 1487 O O . HIS A 1 191 ? 8.744 3.523 -8.471 1.00 92.69 191 HIS A O 1
ATOM 1493 N N . VAL A 1 192 ? 8.171 5.149 -7.028 1.00 93.94 192 VAL A N 1
ATOM 1494 C CA . VAL A 1 192 ? 8.390 4.372 -5.817 1.00 93.94 192 VAL A CA 1
ATOM 1495 C C . VAL A 1 192 ? 7.050 3.987 -5.222 1.00 93.94 192 VAL A C 1
ATOM 1497 O O . VAL A 1 192 ? 6.181 4.826 -4.996 1.00 93.94 192 VAL A O 1
ATOM 1500 N N . TRP A 1 193 ? 6.906 2.703 -4.923 1.00 94.88 193 TRP A N 1
ATOM 1501 C CA . TRP A 1 193 ? 5.743 2.166 -4.239 1.00 94.88 193 TRP A CA 1
ATOM 1502 C C . TRP A 1 193 ? 6.148 1.486 -2.943 1.00 94.88 193 TRP A C 1
ATOM 1504 O O . TRP A 1 193 ? 7.133 0.743 -2.873 1.00 94.88 193 TRP A O 1
ATOM 1514 N N . PHE A 1 194 ? 5.309 1.648 -1.932 1.00 95.94 194 PHE A N 1
ATOM 1515 C CA . PHE A 1 194 ? 5.337 0.812 -0.749 1.00 95.94 194 PHE A CA 1
ATOM 1516 C C . PHE A 1 194 ? 3.927 0.379 -0.376 1.00 95.94 194 PHE A C 1
ATOM 1518 O O . PHE A 1 194 ? 3.041 1.204 -0.172 1.00 95.94 194 PHE A O 1
ATOM 1525 N N . GLY A 1 195 ? 3.738 -0.932 -0.266 1.00 96.81 195 GLY A N 1
ATOM 1526 C CA . GLY A 1 195 ? 2.527 -1.542 0.260 1.00 96.81 195 GLY A CA 1
ATOM 1527 C C . GLY A 1 195 ? 2.807 -2.160 1.621 1.00 96.81 195 GLY A C 1
ATOM 1528 O O . GLY A 1 195 ? 3.617 -3.084 1.713 1.00 96.81 195 GLY A O 1
ATOM 1529 N N . GLY A 1 196 ? 2.152 -1.664 2.666 1.00 95.81 196 GLY A N 1
ATOM 1530 C CA . GLY A 1 196 ? 2.364 -2.077 4.048 1.00 95.81 196 GLY A CA 1
ATOM 1531 C C . GLY A 1 196 ? 1.086 -2.521 4.752 1.00 95.81 196 GLY A C 1
ATOM 1532 O O . GLY A 1 196 ? -0.001 -2.023 4.475 1.00 95.81 196 GLY A O 1
ATOM 1533 N N . ILE A 1 197 ? 1.230 -3.452 5.693 1.00 96.69 197 ILE A N 1
ATOM 1534 C CA . ILE A 1 197 ? 0.182 -3.899 6.614 1.00 96.69 197 ILE A CA 1
ATOM 1535 C C . ILE A 1 197 ? 0.715 -3.683 8.030 1.00 96.69 197 ILE A C 1
ATOM 1537 O O . ILE A 1 197 ? 1.759 -4.236 8.397 1.00 96.69 197 ILE A O 1
ATOM 1541 N N . SER A 1 198 ? 0.019 -2.874 8.821 1.00 95.19 198 SER A N 1
ATOM 1542 C CA . SER A 1 198 ? 0.312 -2.700 10.238 1.00 95.19 198 SER A CA 1
ATOM 1543 C C . SER A 1 198 ? -0.452 -3.720 11.073 1.00 95.19 198 SER A C 1
ATOM 1545 O O . SER A 1 198 ? -1.581 -4.099 10.758 1.00 95.19 198 SER A O 1
ATOM 1547 N N . TYR A 1 199 ? 0.177 -4.164 12.154 1.00 93.50 199 TYR A N 1
ATOM 1548 C CA . TYR A 1 199 ? -0.411 -5.064 13.136 1.00 93.50 199 TYR A CA 1
ATOM 1549 C C . TYR A 1 199 ? -0.435 -4.393 14.498 1.00 93.50 199 TYR A C 1
ATOM 1551 O O . TYR A 1 199 ? 0.490 -3.651 14.855 1.00 93.50 199 TYR A O 1
ATOM 1559 N N . GLU A 1 200 ? -1.468 -4.691 15.279 1.00 89.44 200 GLU A N 1
ATOM 1560 C CA . GLU A 1 200 ? -1.522 -4.269 16.675 1.00 89.44 200 GLU A CA 1
ATOM 1561 C C . GLU A 1 200 ? -0.315 -4.817 17.452 1.00 89.44 200 GLU A C 1
ATOM 1563 O O . GLU A 1 200 ? 0.263 -5.863 17.122 1.00 89.44 200 GLU A O 1
ATOM 1568 N N . LYS A 1 201 ? 0.091 -4.085 18.495 1.00 79.44 201 LYS A N 1
ATOM 1569 C CA . LYS A 1 201 ? 1.259 -4.422 19.310 1.00 79.44 201 LYS A CA 1
ATOM 1570 C C . LYS A 1 201 ? 1.054 -5.798 19.947 1.00 79.44 201 LYS A C 1
ATOM 1572 O O . LYS A 1 201 ? 0.331 -5.947 20.925 1.00 79.44 201 LYS A O 1
ATOM 1577 N N . SER A 1 202 ? 1.696 -6.804 19.364 1.00 63.81 202 SER A N 1
ATOM 1578 C CA . SER A 1 202 ? 1.606 -8.187 19.821 1.00 63.81 202 SER A CA 1
ATOM 1579 C C . SER A 1 202 ? 2.709 -8.488 20.843 1.00 63.81 202 SER A C 1
ATOM 1581 O O . SER A 1 202 ? 3.817 -7.952 20.713 1.00 63.81 202 SER A O 1
ATOM 1583 N N . PRO A 1 203 ? 2.455 -9.355 21.842 1.00 67.19 203 PRO A N 1
ATOM 1584 C CA . PRO A 1 203 ? 3.507 -9.862 22.718 1.00 67.19 203 PRO A CA 1
ATOM 1585 C C . PRO A 1 203 ? 4.590 -10.577 21.894 1.00 67.19 203 PRO A C 1
ATOM 1587 O O . PRO A 1 203 ? 4.325 -11.094 20.809 1.00 67.19 203 PRO A O 1
ATOM 1590 N N . LYS A 1 204 ? 5.838 -10.588 22.376 1.00 72.19 204 LYS A N 1
ATOM 1591 C CA . LYS A 1 204 ? 6.912 -11.368 21.739 1.00 72.19 204 LYS A CA 1
ATOM 1592 C C . LYS A 1 204 ? 6.629 -12.866 21.985 1.00 72.19 204 LYS A C 1
ATOM 1594 O O . LYS A 1 204 ? 6.414 -13.214 23.142 1.00 72.19 204 LYS A O 1
ATOM 1599 N N . PRO A 1 205 ? 6.657 -13.749 20.964 1.00 72.69 205 PRO A N 1
ATOM 1600 C CA . PRO A 1 205 ? 7.018 -13.516 19.562 1.00 72.69 205 PRO A CA 1
ATOM 1601 C C . PRO A 1 205 ? 5.882 -12.907 18.723 1.00 72.69 205 PRO A C 1
ATOM 1603 O O . PRO A 1 205 ? 4.719 -13.242 18.892 1.00 72.69 205 PRO A O 1
ATOM 1606 N N . PHE A 1 206 ? 6.250 -12.053 17.760 1.00 78.19 206 PHE A N 1
ATOM 1607 C CA . PHE A 1 206 ? 5.307 -11.401 16.842 1.00 78.19 206 PHE A CA 1
ATOM 1608 C C . PHE A 1 206 ? 4.436 -12.419 16.094 1.00 78.19 206 PHE A C 1
ATOM 1610 O O . PHE A 1 206 ? 4.974 -13.294 15.408 1.00 78.19 206 PHE A O 1
ATOM 1617 N N . LYS A 1 207 ? 3.115 -12.255 16.194 1.00 82.06 207 LYS A N 1
ATOM 1618 C CA . LYS A 1 207 ? 2.111 -13.063 15.498 1.00 82.06 207 LYS A CA 1
ATOM 1619 C C . LYS A 1 207 ? 1.348 -12.216 14.484 1.00 82.06 207 LYS A C 1
ATOM 1621 O O . LYS A 1 207 ? 1.171 -11.017 14.675 1.00 82.06 207 LYS A O 1
ATOM 1626 N N . PHE A 1 208 ? 0.881 -12.856 13.417 1.00 86.81 208 PHE A N 1
ATOM 1627 C CA . PHE A 1 208 ? 0.138 -12.212 12.331 1.00 86.81 208 PHE A CA 1
ATOM 1628 C C . PHE A 1 208 ? -1.383 -12.274 12.563 1.00 86.81 208 PHE A C 1
ATOM 1630 O O . PHE A 1 208 ? -2.135 -12.588 11.642 1.00 86.81 208 PHE A O 1
ATOM 1637 N N . ASP A 1 209 ? -1.830 -12.021 13.795 1.00 83.94 209 ASP A N 1
ATOM 1638 C CA . ASP A 1 209 ? -3.206 -12.337 14.204 1.00 83.94 209 ASP A CA 1
ATOM 1639 C C . ASP A 1 209 ? -4.165 -11.157 13.995 1.00 83.94 209 ASP A C 1
ATOM 1641 O O . ASP A 1 209 ? -5.282 -11.342 13.520 1.00 83.94 209 ASP A O 1
ATOM 1645 N N . LYS A 1 210 ? -3.726 -9.934 14.327 1.00 90.38 210 LYS A N 1
ATOM 1646 C CA . LYS A 1 210 ? -4.566 -8.725 14.314 1.00 90.38 210 LYS A CA 1
ATOM 1647 C C . LYS A 1 210 ? -4.009 -7.653 13.369 1.00 90.38 210 LYS A C 1
ATOM 1649 O O . LYS A 1 210 ? -3.301 -6.753 13.835 1.00 90.38 210 LYS A O 1
ATOM 1654 N N . PRO A 1 211 ? -4.264 -7.758 12.050 1.00 93.69 211 PRO A N 1
ATOM 1655 C CA . PRO A 1 211 ? -3.976 -6.669 11.125 1.00 93.69 211 PRO A CA 1
ATOM 1656 C C . PRO A 1 211 ? -4.884 -5.473 11.444 1.00 93.69 211 PRO A C 1
ATOM 1658 O O . PRO A 1 211 ? -6.076 -5.638 11.690 1.00 93.69 211 PRO A O 1
ATOM 1661 N N . GLU A 1 212 ? -4.308 -4.276 11.460 1.00 92.88 212 GLU A N 1
ATOM 1662 C CA . GLU A 1 212 ? -4.983 -3.039 11.861 1.00 92.88 212 GLU A CA 1
ATOM 1663 C C . GLU A 1 212 ? -5.270 -2.132 10.661 1.00 92.88 212 GLU A C 1
ATOM 1665 O O . GLU A 1 212 ? -6.400 -1.685 10.485 1.00 92.88 212 GLU A O 1
ATOM 1670 N N . LEU A 1 213 ? -4.248 -1.841 9.851 1.00 95.50 213 LEU A N 1
ATOM 1671 C CA . LEU A 1 213 ? -4.343 -0.899 8.738 1.00 95.50 213 LEU A CA 1
ATOM 1672 C C . LEU A 1 213 ? -3.485 -1.368 7.563 1.00 95.50 213 LEU A C 1
ATOM 1674 O O . LEU A 1 213 ? -2.342 -1.790 7.739 1.00 95.50 213 LEU A O 1
ATOM 1678 N N . VAL A 1 214 ? -4.023 -1.245 6.352 1.00 97.06 214 VAL A N 1
ATOM 1679 C CA . VAL A 1 214 ? -3.263 -1.392 5.107 1.00 97.06 214 VAL A CA 1
ATOM 1680 C C . VAL A 1 214 ? -2.970 -0.002 4.564 1.00 97.06 214 VAL A C 1
ATOM 1682 O O . VAL A 1 214 ? -3.874 0.822 4.451 1.00 97.06 214 VAL A O 1
ATOM 1685 N N . VAL A 1 215 ? -1.709 0.260 4.233 1.00 96.81 215 VAL A N 1
ATOM 1686 C CA . VAL A 1 215 ? -1.253 1.547 3.705 1.00 96.81 215 VAL A CA 1
ATOM 1687 C C . VAL A 1 215 ? -0.512 1.309 2.401 1.00 96.81 215 VAL A C 1
ATOM 1689 O O . VAL A 1 215 ? 0.404 0.491 2.344 1.00 96.81 215 VAL A O 1
ATOM 1692 N N . VAL A 1 216 ? -0.899 2.036 1.358 1.00 97.00 216 VAL A N 1
ATOM 1693 C CA . VAL A 1 216 ? -0.188 2.065 0.080 1.00 97.00 216 VAL A CA 1
ATOM 1694 C C . VAL A 1 216 ? 0.287 3.488 -0.148 1.00 97.00 216 VAL A C 1
ATOM 1696 O O . VAL A 1 216 ? -0.513 4.419 -0.130 1.00 97.00 216 VAL A O 1
ATOM 1699 N N . VAL A 1 217 ? 1.589 3.646 -0.343 1.00 96.06 217 VAL A N 1
ATOM 1700 C CA . VAL A 1 217 ? 2.224 4.921 -0.667 1.00 96.06 217 VAL A CA 1
ATOM 1701 C C . VAL A 1 217 ? 2.798 4.803 -2.067 1.00 96.06 217 VAL A C 1
ATOM 1703 O O . VAL A 1 217 ? 3.549 3.871 -2.354 1.00 96.06 217 VAL A O 1
ATOM 1706 N N . TYR A 1 218 ? 2.431 5.751 -2.919 1.00 94.88 218 TYR A N 1
ATOM 1707 C CA . TYR A 1 218 ? 2.943 5.895 -4.271 1.00 94.88 218 TYR A CA 1
ATOM 1708 C C . TYR A 1 218 ? 3.578 7.275 -4.404 1.00 94.88 218 TYR A C 1
ATOM 1710 O O . TYR A 1 218 ? 2.910 8.284 -4.183 1.00 94.88 218 TYR A O 1
ATOM 1718 N N . LEU A 1 219 ? 4.864 7.308 -4.737 1.00 93.38 219 LEU A N 1
ATOM 1719 C CA . LEU A 1 219 ? 5.630 8.524 -4.973 1.00 93.38 219 LEU A CA 1
ATOM 1720 C C . LEU A 1 219 ? 6.040 8.554 -6.443 1.00 93.38 219 LEU A C 1
ATOM 1722 O O . LEU A 1 219 ? 6.841 7.728 -6.895 1.00 93.38 219 LEU A O 1
ATOM 1726 N N . LYS A 1 220 ? 5.486 9.514 -7.187 1.00 91.12 220 LYS A N 1
ATOM 1727 C CA . LYS A 1 220 ? 5.946 9.805 -8.544 1.00 91.12 220 LYS A CA 1
AT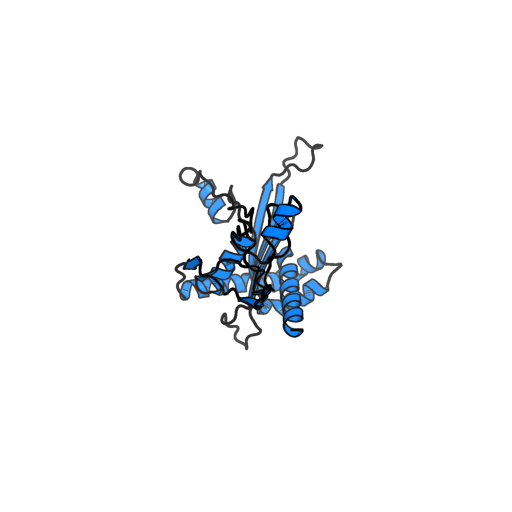OM 1728 C C . LYS A 1 220 ? 7.334 10.441 -8.457 1.00 91.12 220 LYS A C 1
ATOM 1730 O O . LYS A 1 220 ? 7.570 11.258 -7.573 1.00 91.12 220 LYS A O 1
ATOM 1735 N N . TYR A 1 221 ? 8.230 10.056 -9.361 1.00 88.88 221 TYR A N 1
ATOM 1736 C CA . TYR A 1 221 ? 9.602 10.581 -9.435 1.00 88.88 221 TYR A CA 1
ATOM 1737 C C . TYR A 1 221 ? 10.446 10.353 -8.164 1.00 88.88 221 TYR A C 1
ATOM 1739 O O . TYR A 1 221 ? 11.347 11.130 -7.866 1.00 88.88 221 TYR A O 1
ATOM 1747 N N . GLY A 1 222 ? 10.148 9.297 -7.396 1.00 85.25 222 GLY A N 1
ATOM 1748 C CA . GLY A 1 222 ? 10.935 8.910 -6.219 1.00 85.25 222 GLY A CA 1
ATOM 1749 C C . GLY A 1 222 ? 12.217 8.176 -6.607 1.00 85.25 222 GLY A C 1
ATOM 1750 O O . GLY A 1 222 ? 12.257 7.536 -7.656 1.00 85.25 222 GLY A O 1
ATOM 1751 N N . GLY A 1 223 ? 13.247 8.222 -5.762 1.00 81.19 223 GLY A N 1
ATOM 1752 C CA . GLY A 1 223 ? 14.539 7.599 -6.061 1.00 81.19 223 GLY A CA 1
ATOM 1753 C C . GLY A 1 223 ? 14.509 6.088 -5.847 1.00 81.19 223 GLY A C 1
ATOM 1754 O O . GLY A 1 223 ? 14.556 5.297 -6.788 1.00 81.19 223 GLY A O 1
ATOM 1755 N N . TYR A 1 224 ? 14.404 5.667 -4.589 1.00 77.69 224 TYR A N 1
ATOM 1756 C CA . TYR A 1 224 ? 14.480 4.259 -4.202 1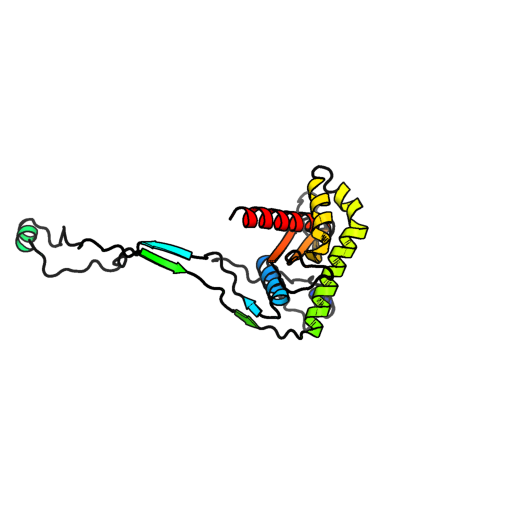.00 77.69 224 TYR A CA 1
ATOM 1757 C C . TYR A 1 224 ? 13.283 3.794 -3.371 1.00 77.69 224 TYR A C 1
ATOM 1759 O O . TYR A 1 224 ? 12.676 4.533 -2.599 1.00 77.69 224 TYR A O 1
ATOM 1767 N N . GLY A 1 225 ? 12.979 2.493 -3.468 1.00 70.62 225 GLY A N 1
ATOM 1768 C CA . GLY A 1 225 ? 11.830 1.858 -2.812 1.00 70.62 225 GLY A CA 1
ATOM 1769 C C . GLY A 1 225 ? 11.739 2.029 -1.286 1.00 70.62 225 GLY A C 1
ATOM 1770 O O . GLY A 1 225 ? 10.681 1.794 -0.704 1.00 70.62 225 GLY A O 1
ATOM 1771 N N . ASN A 1 226 ? 12.832 2.391 -0.608 1.00 83.62 226 ASN A N 1
ATOM 1772 C CA . ASN A 1 226 ? 12.864 2.628 0.838 1.00 83.62 226 ASN A CA 1
ATOM 1773 C C . ASN A 1 226 ? 12.212 3.958 1.249 1.00 83.62 226 ASN A C 1
ATOM 1775 O O . ASN A 1 226 ? 11.736 4.045 2.381 1.00 83.62 226 ASN A O 1
ATOM 1779 N N . GLU A 1 227 ? 12.168 4.955 0.365 1.00 90.19 227 GLU A N 1
ATOM 1780 C CA . GLU A 1 227 ? 11.685 6.315 0.656 1.00 90.19 227 GLU A CA 1
ATOM 1781 C C . GLU A 1 227 ? 10.223 6.342 1.106 1.00 90.19 227 GLU A C 1
ATOM 1783 O O . GLU A 1 227 ? 9.854 7.090 2.002 1.00 90.19 227 GLU A O 1
ATOM 1788 N N . ALA A 1 228 ? 9.383 5.464 0.562 1.00 93.00 228 ALA A N 1
ATOM 1789 C CA . ALA A 1 228 ? 7.963 5.440 0.898 1.00 93.00 228 ALA A CA 1
ATOM 1790 C C . ALA A 1 228 ? 7.644 4.797 2.268 1.00 93.00 228 ALA A C 1
ATOM 1792 O O . ALA A 1 228 ? 6.530 4.949 2.778 1.00 93.00 228 ALA A O 1
ATOM 1793 N N . ILE A 1 229 ? 8.593 4.089 2.897 1.00 93.81 229 ILE A N 1
ATOM 1794 C CA . ILE A 1 229 ? 8.340 3.351 4.149 1.00 93.81 229 ILE A CA 1
ATOM 1795 C C . ILE A 1 229 ? 8.128 4.291 5.350 1.00 93.81 229 ILE A C 1
ATOM 1797 O O . ILE A 1 229 ? 7.149 4.087 6.081 1.00 93.81 229 ILE A O 1
ATOM 1801 N N . PRO A 1 230 ? 8.978 5.312 5.597 1.00 94.00 230 PRO A N 1
ATOM 1802 C CA . PRO A 1 230 ? 8.756 6.251 6.696 1.00 94.00 230 PRO A CA 1
ATOM 1803 C C . PRO A 1 230 ? 7.412 6.981 6.597 1.00 94.00 230 PRO A C 1
ATOM 1805 O O . PRO A 1 230 ? 6.727 7.118 7.608 1.00 94.00 230 PRO A O 1
ATOM 1808 N N . LEU A 1 231 ? 6.973 7.342 5.384 1.00 94.31 231 LEU A N 1
ATOM 1809 C CA . LEU A 1 231 ? 5.659 7.959 5.158 1.00 94.31 231 LEU A CA 1
ATOM 1810 C C . LEU A 1 231 ? 4.516 7.033 5.583 1.00 94.31 231 LEU A C 1
ATOM 1812 O O . LEU A 1 231 ? 3.654 7.421 6.372 1.00 94.31 231 LEU A O 1
ATOM 1816 N N . ALA A 1 232 ? 4.542 5.774 5.136 1.00 95.06 232 ALA A N 1
ATOM 1817 C CA . ALA A 1 232 ? 3.536 4.794 5.540 1.00 95.06 232 ALA A CA 1
ATOM 1818 C C . ALA A 1 232 ? 3.527 4.573 7.060 1.00 95.06 232 ALA A C 1
ATOM 1820 O O . ALA A 1 232 ? 2.475 4.401 7.675 1.00 95.06 232 ALA A O 1
ATOM 1821 N N . THR A 1 233 ? 4.703 4.616 7.680 1.00 94.44 233 THR A N 1
ATOM 1822 C CA . THR A 1 233 ? 4.858 4.461 9.126 1.00 94.44 233 THR A CA 1
ATOM 1823 C C . THR A 1 233 ? 4.223 5.623 9.891 1.00 94.44 233 THR A C 1
ATOM 1825 O O . THR A 1 233 ? 3.495 5.404 10.864 1.00 94.44 233 THR A O 1
ATOM 1828 N N . GLN A 1 234 ? 4.424 6.849 9.414 1.00 94.81 234 GLN A N 1
ATOM 1829 C CA . GLN A 1 234 ? 3.808 8.039 9.989 1.00 94.81 234 GLN A CA 1
ATOM 1830 C C . GLN A 1 234 ? 2.276 7.991 9.878 1.00 94.81 234 GLN A C 1
ATOM 1832 O O . GLN A 1 234 ? 1.584 8.303 10.849 1.00 94.81 234 GLN A O 1
ATOM 1837 N N . MET A 1 235 ? 1.734 7.514 8.750 1.00 95.50 235 MET A N 1
ATOM 1838 C CA . MET A 1 235 ? 0.288 7.302 8.584 1.00 95.50 235 MET A CA 1
ATOM 1839 C C . MET A 1 235 ? -0.264 6.311 9.616 1.00 95.50 235 MET A C 1
ATOM 1841 O O . MET A 1 235 ? -1.299 6.572 10.228 1.00 95.50 235 MET A O 1
ATOM 1845 N N . VAL A 1 236 ? 0.444 5.206 9.874 1.00 95.25 236 VAL A N 1
ATOM 1846 C CA . VAL A 1 236 ? 0.058 4.222 10.903 1.00 95.25 236 VAL A CA 1
ATOM 1847 C C . VAL A 1 236 ? 0.097 4.834 12.304 1.00 95.25 236 VAL A C 1
ATOM 1849 O O . VAL A 1 236 ? -0.821 4.616 13.099 1.00 95.25 236 VAL A O 1
ATOM 1852 N N . LYS A 1 237 ? 1.132 5.615 12.629 1.00 94.31 237 LYS A N 1
ATOM 1853 C CA . LYS A 1 237 ? 1.226 6.293 13.928 1.00 94.31 237 LYS A CA 1
ATOM 1854 C C . LYS A 1 237 ? 0.080 7.287 14.112 1.00 94.31 237 LYS A C 1
ATOM 1856 O O . LYS A 1 237 ? -0.578 7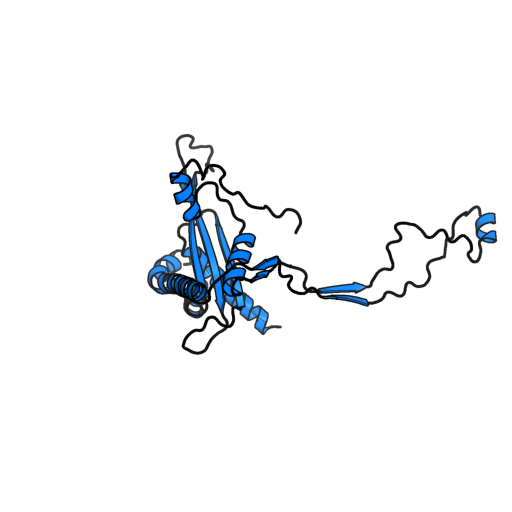.272 15.152 1.00 94.31 237 LYS A O 1
ATOM 1861 N N . LYS A 1 238 ? -0.205 8.092 13.085 1.00 94.94 238 LYS A N 1
ATOM 1862 C CA . LYS A 1 238 ? -1.300 9.065 13.114 1.00 94.94 238 LYS A CA 1
ATOM 1863 C C . LYS A 1 238 ? -2.663 8.389 13.227 1.00 94.94 238 LYS A C 1
ATOM 1865 O O . LYS A 1 238 ? -3.503 8.841 13.998 1.00 94.94 238 LYS A O 1
ATOM 1870 N N . TRP A 1 239 ? -2.867 7.276 12.526 1.00 94.81 239 TRP A N 1
ATOM 1871 C CA . TRP A 1 239 ? -4.072 6.459 12.656 1.00 94.81 239 TRP A CA 1
ATOM 1872 C C . TRP A 1 239 ? -4.300 6.000 14.100 1.00 94.81 239 TRP A C 1
ATOM 1874 O O . TRP A 1 239 ? -5.405 6.133 14.624 1.00 94.81 239 TRP A O 1
ATOM 1884 N N . ARG A 1 240 ? -3.250 5.528 14.777 1.00 94.19 240 ARG A N 1
ATOM 1885 C CA . ARG A 1 240 ? -3.335 5.097 16.180 1.00 94.19 240 ARG A CA 1
ATOM 1886 C C . ARG A 1 240 ? -3.645 6.241 17.134 1.00 94.19 240 ARG A C 1
ATOM 1888 O O . ARG A 1 240 ? -4.453 6.055 18.035 1.00 94.19 240 ARG A O 1
ATOM 1895 N N . GLU A 1 241 ? -3.060 7.414 16.906 1.00 94.69 241 GLU A N 1
ATOM 1896 C CA . GLU A 1 241 ? -3.383 8.633 17.659 1.00 94.69 241 GLU A CA 1
ATOM 1897 C C . GLU A 1 241 ? -4.862 9.025 17.494 1.00 94.69 241 GLU A C 1
ATOM 1899 O O . GLU A 1 241 ? -5.521 9.414 18.455 1.00 94.69 241 GLU A O 1
ATOM 1904 N N . ILE A 1 242 ? -5.409 8.900 16.280 1.00 94.75 242 ILE A N 1
ATOM 1905 C CA . ILE A 1 242 ? -6.833 9.154 16.016 1.00 94.75 242 ILE A CA 1
ATOM 1906 C C . ILE A 1 242 ? -7.703 8.098 16.709 1.00 94.75 242 ILE A C 1
ATOM 1908 O O . ILE A 1 242 ? -8.719 8.443 17.309 1.00 94.75 242 ILE A O 1
ATOM 1912 N N . LYS A 1 243 ? -7.302 6.822 16.663 1.00 92.69 243 LYS A N 1
ATOM 1913 C CA . LYS A 1 243 ? -8.021 5.712 17.305 1.00 92.69 243 LYS A CA 1
ATOM 1914 C C . LYS A 1 243 ? -8.039 5.840 18.831 1.00 92.69 243 LYS A C 1
ATOM 1916 O O . LYS A 1 243 ? -9.034 5.459 19.423 1.00 92.69 243 LYS A O 1
ATOM 1921 N N . SER A 1 244 ? -6.995 6.390 19.459 1.00 93.25 244 SER A N 1
ATOM 1922 C CA . SER A 1 244 ? -6.952 6.599 20.916 1.00 93.25 244 SER A CA 1
ATOM 1923 C C . SER A 1 244 ? -7.765 7.799 21.409 1.00 93.25 244 SER A C 1
ATOM 1925 O O . SER A 1 244 ? -7.978 7.926 22.608 1.00 93.25 244 SER A O 1
ATOM 1927 N N . LYS A 1 245 ? -8.150 8.715 20.511 1.00 93.00 245 LYS A N 1
ATOM 1928 C CA . LYS A 1 245 ? -8.975 9.895 20.832 1.00 93.00 245 LYS A CA 1
ATOM 1929 C C . LYS A 1 245 ? -10.478 9.638 20.680 1.00 93.00 245 LYS A C 1
ATOM 1931 O O . LYS A 1 245 ? -11.266 10.488 21.081 1.00 93.00 245 LYS A O 1
ATOM 1936 N N . LYS A 1 246 ? -10.850 8.528 20.041 1.00 73.38 246 LYS A N 1
ATOM 1937 C CA . LYS A 1 246 ? -12.230 8.049 19.920 1.00 73.38 246 LYS A CA 1
ATOM 1938 C C . LYS A 1 246 ? -12.571 7.142 21.089 1.00 73.38 246 LYS A C 1
ATOM 1940 O O . LYS A 1 246 ? -13.752 7.180 21.486 1.00 73.38 246 LYS A O 1
#

Foldseek 3Di:
DPPDDQWDDDPCVVPDVVQVVQVVQVADSTTDDLVRLLQVVVCLLVQFWGWDDDDDFKDKDWPDDPPPPPDPQPVDDPCCVVCVVVVHNGDPDDDDPRPRDIDIDGDDIHTPDGDNGDPVNSVVVQVVQLVQLVVCLVPVLVVLCVVCVVPCVLSVLSNVQSNFKGWDKDKYKDQDDPDPPCPPDRDIFIKIKIWMWGADDDDPPDDSDGTDDIDIDIGGRDDGNSNCRSVSSVVVVVVVVVVVVD

Sequence (246 aa):
LPYEIPGKLPSDLDTNPTGLYATAIGQHTLIVTPLQTAVQLTSISNGGHRYKPQIISMIAGKKSGPLYEEIPTLTNYSLKEGHYLSGLDFPLVCLPPCKEEPLVKKYSPELSGKIPLPPTVKKQLLEGMRRVVKRQAKNGIFSLSRIYKDYPGLISDFVDLKTQLIGKTSTSEVVERLDLDKPDEIPLYTHVWFGGISYEKSPKPFKFDKPELVVVVYLKYGGYGNEAIPLATQMVKKWREIKSKK

pLDDT: mean 86.4, std 12.12, range [46.38, 97.06]

Radius of gyration: 27.86 Å; chains: 1; bounding box: 87×54×51 Å